Protein AF-A0A418R4U8-F1 (afdb_monomer_lite)

Sequence (291 aa):
MLTAKQTLLEGFPFLTAVERDFLPDSDNTSKKLYDFQLIERALKAHGLERFLPNLVDVVVFDAIIGNSDRHQENWGFIFQRDELNRQFNSQQVRKLESAAVMPIPSPNWRNQLMGNLKDDSMGFKKLINRIRSVMLGSIQVSIAANDHVATSLANPPPTFFTPIFDSGSSLGRELPNDKIEQMLRDSMQFDSYIRRGKSEIHWSNRKISHGALIAELVSLYGDTIRNRVSSVQELYKPDQIASLLASTDEFIPHGKEFDHYRLTNARQEFMLRIISTRMDSLFKDFSRIRI

Foldseek 3Di:
DDDPQKDWDFQPLLLCVPPVLQDPPDDPQNLLSLAPVSSCVSCVLQVNNVCNLVVLLVLLVCLLFLQADCDRRQWTKMFGNVVLVVLLVVPPPPPPPPDDDDDDDDDPVVVVPPPDDDDPCPVVVVSNVVSCSLRVSVVVVPPDPDPPCVPPPPDRTDMDIDDGDDRCRGLPNVDDLVRLVVCVVPVVVLVVVSLPRWHSHAHPSDIDRSVVVNVVCCVVCVVSLLVSLVVCVVPDDLVVLLVVLVCPCVPQDDDPVRVVVHQDPSSSVSSSVSNVVSNVVSVVVSVVPDD

Structure (mmCIF, N/CA/C/O backbone):
data_AF-A0A418R4U8-F1
#
_entry.id   AF-A0A418R4U8-F1
#
loop_
_atom_site.group_PDB
_atom_site.id
_atom_site.type_symbol
_atom_site.label_atom_id
_atom_site.label_alt_id
_atom_site.label_comp_id
_atom_site.label_asym_id
_atom_site.label_entity_id
_atom_site.label_seq_id
_atom_site.pdbx_PDB_ins_code
_atom_site.Cartn_x
_atom_site.Cartn_y
_atom_site.Cartn_z
_atom_site.occupancy
_atom_site.B_iso_or_equiv
_atom_site.auth_seq_id
_atom_site.auth_comp_id
_atom_site.auth_asym_id
_atom_site.auth_atom_id
_atom_site.pdbx_PDB_model_num
ATOM 1 N N . MET A 1 1 ? 11.913 11.406 12.665 1.00 56.94 1 MET A N 1
ATOM 2 C CA . MET A 1 1 ? 12.474 10.839 13.913 1.00 56.94 1 MET A CA 1
ATOM 3 C C . MET A 1 1 ? 11.491 11.064 15.050 1.00 56.94 1 MET A C 1
ATOM 5 O O . MET A 1 1 ? 10.924 12.148 15.120 1.00 56.94 1 MET A O 1
ATOM 9 N N . LEU A 1 2 ? 11.273 10.058 15.904 1.00 68.44 2 LEU A N 1
ATOM 10 C CA . LEU A 1 2 ? 10.484 10.214 17.131 1.00 68.44 2 LEU A CA 1
ATOM 11 C C . LEU A 1 2 ? 11.267 11.051 18.145 1.00 68.44 2 LEU A C 1
ATOM 13 O O . LEU A 1 2 ? 12.484 10.917 18.260 1.00 68.44 2 LEU A O 1
ATOM 17 N N . THR A 1 3 ? 10.573 11.888 18.904 1.00 69.56 3 THR A N 1
ATOM 18 C CA . THR A 1 3 ? 11.179 12.570 20.054 1.00 69.56 3 THR A CA 1
ATOM 19 C C . THR A 1 3 ? 11.300 11.610 21.242 1.00 69.56 3 THR A C 1
ATOM 21 O O . THR A 1 3 ? 10.576 10.618 21.327 1.00 69.56 3 THR A O 1
ATOM 24 N N . ALA A 1 4 ? 12.154 11.925 22.224 1.00 68.81 4 ALA A N 1
ATOM 25 C CA . ALA A 1 4 ? 12.285 11.137 23.462 1.00 68.81 4 ALA A CA 1
ATOM 26 C C . ALA A 1 4 ? 10.955 10.978 24.240 1.00 68.81 4 ALA A C 1
ATOM 28 O O . ALA A 1 4 ? 10.793 10.062 25.054 1.00 68.81 4 ALA A O 1
ATOM 29 N N . LYS A 1 5 ? 9.995 11.870 23.964 1.00 70.62 5 LYS A N 1
ATOM 30 C CA . LYS A 1 5 ? 8.649 11.902 24.538 1.00 70.62 5 LYS A CA 1
ATOM 31 C C . LYS A 1 5 ? 7.621 11.134 23.713 1.00 70.62 5 LYS A C 1
ATOM 33 O O . LYS A 1 5 ? 6.456 11.127 24.083 1.00 70.62 5 LYS A O 1
ATOM 38 N N . GLN A 1 6 ? 8.003 10.500 22.612 1.00 73.62 6 GLN A N 1
ATOM 39 C CA . GLN A 1 6 ? 7.089 9.759 21.752 1.00 73.62 6 GLN A CA 1
ATOM 40 C C . GLN A 1 6 ? 7.341 8.255 21.842 1.00 73.62 6 GLN A C 1
ATOM 42 O O . GLN A 1 6 ? 8.432 7.789 22.167 1.00 73.62 6 GLN A O 1
ATOM 47 N N . THR A 1 7 ? 6.303 7.464 21.602 1.00 78.38 7 THR A N 1
ATOM 48 C CA . THR A 1 7 ? 6.410 6.008 21.486 1.00 78.38 7 THR A CA 1
ATOM 49 C C . THR A 1 7 ? 5.572 5.550 20.306 1.00 78.38 7 THR A C 1
ATOM 51 O O . THR A 1 7 ? 4.403 5.920 20.212 1.00 78.38 7 THR A O 1
ATOM 54 N N . LEU A 1 8 ? 6.191 4.763 19.427 1.00 83.00 8 LEU A N 1
ATOM 55 C CA . LEU A 1 8 ? 5.511 4.033 18.367 1.00 83.00 8 LEU A CA 1
ATOM 56 C C . LEU A 1 8 ? 4.874 2.776 18.960 1.00 83.00 8 LEU A C 1
ATOM 58 O O . LEU A 1 8 ? 5.547 2.020 19.662 1.00 83.00 8 LEU A O 1
ATOM 62 N N . LEU A 1 9 ? 3.590 2.576 18.686 1.00 84.06 9 LEU A N 1
ATOM 63 C CA . LEU A 1 9 ? 2.919 1.293 18.845 1.00 84.06 9 LEU A CA 1
ATOM 64 C C . LEU A 1 9 ? 2.369 0.875 17.488 1.00 84.06 9 LEU A C 1
ATOM 66 O O . LEU A 1 9 ? 1.525 1.560 16.914 1.00 84.06 9 LEU A O 1
ATOM 70 N N . GLU A 1 10 ? 2.872 -0.242 16.998 1.00 88.38 10 GLU A N 1
ATOM 71 C CA . GLU A 1 10 ? 2.455 -0.866 15.748 1.00 88.38 10 GLU A CA 1
ATOM 72 C C . GLU A 1 10 ? 1.077 -1.533 15.876 1.00 88.38 10 GLU A C 1
ATOM 74 O O . GLU A 1 10 ? 0.545 -1.686 16.979 1.00 88.38 10 GLU A O 1
ATOM 79 N N . GLY A 1 11 ? 0.495 -1.943 14.749 1.00 85.44 11 GLY A N 1
ATOM 80 C CA . GLY A 1 11 ? -0.813 -2.593 14.670 1.00 85.44 11 GLY A CA 1
ATOM 81 C C . GLY A 1 11 ? -0.927 -3.895 15.474 1.00 85.44 11 GLY A C 1
ATOM 82 O O . GLY A 1 11 ? -1.964 -4.139 16.092 1.00 85.44 11 GLY A O 1
ATOM 83 N N . PHE A 1 12 ? 0.129 -4.714 15.526 1.00 84.81 12 PHE A N 1
ATOM 84 C CA . PHE A 1 12 ? 0.122 -6.049 16.153 1.00 84.81 12 PHE A CA 1
ATOM 85 C C . PHE A 1 12 ? -0.500 -6.107 17.574 1.00 84.81 12 PHE A C 1
ATOM 87 O O . PHE A 1 12 ? -1.445 -6.882 17.785 1.00 84.81 12 PHE A O 1
ATOM 94 N N . PRO A 1 13 ? -0.050 -5.278 18.541 1.00 80.06 13 PRO A N 1
ATOM 95 C CA . PRO A 1 13 ? -0.699 -5.059 19.834 1.00 80.06 13 PRO A CA 1
ATOM 96 C C . PRO A 1 13 ? -2.227 -4.968 19.837 1.00 80.06 13 PRO A C 1
ATOM 98 O O . PRO A 1 13 ? -2.881 -5.540 20.708 1.00 80.06 13 PRO A O 1
ATOM 101 N N . PHE A 1 14 ? -2.794 -4.219 18.893 1.00 84.00 14 PHE A N 1
ATOM 102 C CA . PHE A 1 14 ? -4.222 -3.913 18.858 1.00 84.00 14 PHE A CA 1
ATOM 103 C C . PHE A 1 14 ? -5.028 -5.104 18.342 1.00 84.00 14 PHE A C 1
ATOM 105 O O . PHE A 1 14 ? -6.103 -5.402 18.863 1.00 84.00 14 PHE A O 1
ATOM 112 N N . LEU A 1 15 ? -4.491 -5.808 17.343 1.00 83.31 15 LEU A N 1
ATOM 113 C CA . LEU A 1 15 ? -5.151 -6.956 16.722 1.00 83.31 15 LEU A CA 1
ATOM 114 C C . LEU A 1 15 ? -5.223 -8.138 17.692 1.00 83.31 15 LEU A C 1
ATOM 116 O O . LEU A 1 15 ? -6.300 -8.683 17.918 1.00 83.31 15 LEU A O 1
ATOM 120 N N . THR A 1 16 ? -4.105 -8.467 18.346 1.00 81.25 16 THR A N 1
ATOM 121 C CA . THR A 1 16 ? -4.029 -9.574 19.322 1.00 81.25 16 THR A CA 1
ATOM 122 C C . THR A 1 16 ? -4.857 -9.349 20.584 1.00 81.25 16 THR A C 1
ATOM 124 O O . THR A 1 16 ? -5.252 -10.302 21.258 1.00 81.25 16 THR A O 1
ATOM 127 N N . ALA A 1 17 ? -5.145 -8.089 20.921 1.00 74.81 17 ALA A N 1
ATOM 128 C CA . ALA A 1 17 ? -6.026 -7.757 22.032 1.00 74.81 17 ALA A CA 1
ATOM 129 C C . ALA A 1 17 ? -7.496 -8.124 21.753 1.00 74.81 17 ALA A C 1
ATOM 131 O O . ALA A 1 17 ? -8.234 -8.400 22.703 1.00 74.81 17 ALA A O 1
ATOM 132 N N . VAL A 1 18 ? -7.913 -8.143 20.481 1.00 74.75 18 VAL A N 1
ATOM 133 C CA . VAL A 1 18 ? -9.284 -8.478 20.058 1.00 74.75 18 VAL A CA 1
ATOM 134 C C . VAL A 1 18 ? -9.400 -9.911 19.544 1.00 74.75 18 VAL A C 1
ATOM 136 O O . VAL A 1 18 ? -10.404 -10.562 19.823 1.00 74.75 18 VAL A O 1
ATOM 139 N N . GLU A 1 19 ? -8.386 -10.415 18.843 1.00 81.69 19 GLU A N 1
ATOM 140 C CA . GLU A 1 19 ? -8.374 -11.754 18.255 1.00 81.69 19 GLU A CA 1
ATOM 141 C C . GLU A 1 19 ? -7.217 -12.578 18.820 1.00 81.69 19 GLU A C 1
ATOM 143 O O . GLU A 1 19 ? -6.051 -12.338 18.509 1.00 81.69 19 GLU A O 1
ATOM 148 N N . ARG A 1 20 ? -7.535 -13.544 19.689 1.00 73.81 20 ARG A N 1
ATOM 149 C CA . ARG A 1 20 ? -6.517 -14.312 20.431 1.00 73.81 20 ARG A CA 1
ATOM 150 C C . ARG A 1 20 ? -5.763 -15.300 19.553 1.00 73.81 20 ARG A C 1
ATOM 152 O O . ARG A 1 20 ? -4.610 -15.599 19.848 1.00 73.81 20 ARG A O 1
ATOM 159 N N . ASP A 1 21 ? -6.417 -15.775 18.500 1.00 74.94 21 ASP A N 1
ATOM 160 C CA . ASP A 1 21 ? -5.856 -16.752 17.570 1.00 74.94 21 ASP A CA 1
ATOM 161 C C . ASP A 1 21 ? -5.017 -16.078 16.471 1.00 74.94 21 ASP A C 1
ATOM 163 O O . ASP A 1 21 ? -4.403 -16.754 15.645 1.00 74.94 21 ASP A O 1
ATOM 167 N N . PHE A 1 22 ? -4.948 -14.741 16.468 1.00 75.94 22 PHE A N 1
ATOM 168 C CA . PHE A 1 22 ? -4.063 -13.998 15.584 1.00 75.94 22 PHE A CA 1
ATOM 169 C C . PHE A 1 22 ? -2.615 -14.056 16.092 1.00 75.94 22 PHE A C 1
ATOM 171 O O . PHE A 1 22 ? -2.185 -13.287 16.950 1.00 75.94 22 PHE A O 1
ATOM 178 N N . LEU A 1 23 ? -1.850 -14.988 15.535 1.00 75.56 23 LEU A N 1
ATOM 179 C CA . LEU A 1 23 ? -0.429 -15.213 15.784 1.00 75.56 23 LEU A CA 1
ATOM 180 C C . LEU A 1 23 ? 0.345 -15.107 14.450 1.00 75.56 23 LEU A C 1
ATOM 182 O O . LEU A 1 23 ? 0.312 -16.052 13.661 1.00 75.56 23 LEU A O 1
ATOM 186 N N . PRO A 1 24 ? 1.001 -13.977 14.140 1.00 59.69 24 PRO A N 1
ATOM 187 C CA . PRO A 1 24 ? 1.506 -13.645 12.800 1.00 59.69 24 PRO A CA 1
ATOM 188 C C . PRO A 1 24 ? 2.403 -14.702 12.143 1.00 59.69 24 PRO A C 1
ATOM 190 O O . PRO A 1 24 ? 2.401 -14.840 10.918 1.00 59.69 24 PRO A O 1
ATOM 193 N N . ASP A 1 25 ? 3.094 -15.493 12.967 1.00 63.19 25 ASP A N 1
ATOM 194 C CA . ASP A 1 25 ? 4.112 -16.455 12.542 1.00 63.19 25 ASP A CA 1
ATOM 195 C C . ASP A 1 25 ? 3.750 -17.921 12.829 1.00 63.19 25 ASP A C 1
ATOM 197 O O . ASP A 1 25 ? 4.581 -18.806 12.632 1.00 63.19 25 ASP A O 1
ATOM 201 N N . SER A 1 26 ? 2.534 -18.214 13.311 1.00 56.56 26 SER A N 1
ATOM 202 C CA . SER A 1 26 ? 2.193 -19.577 13.746 1.00 56.56 26 SER A CA 1
ATOM 203 C C . SER A 1 26 ? 1.809 -20.511 12.601 1.00 56.56 26 SER A C 1
ATOM 205 O O . SER A 1 26 ? 2.193 -21.678 12.631 1.00 56.56 26 SER A O 1
ATOM 207 N N . ASP A 1 27 ? 1.036 -20.036 11.615 1.00 65.25 27 ASP A N 1
ATOM 208 C CA . ASP A 1 27 ? 0.563 -20.821 10.468 1.00 65.25 27 ASP A CA 1
ATOM 209 C C . ASP A 1 27 ? -0.176 -19.971 9.402 1.00 65.25 27 ASP A C 1
ATOM 211 O O . ASP A 1 27 ? -0.427 -18.774 9.553 1.00 65.25 27 ASP A O 1
ATOM 215 N N . ASN A 1 28 ? -0.565 -20.612 8.291 1.00 65.75 28 ASN A N 1
ATOM 216 C CA . ASN A 1 28 ? -1.376 -19.993 7.233 1.00 65.75 28 ASN A CA 1
ATOM 217 C C . ASN A 1 28 ? -2.804 -19.628 7.679 1.00 65.75 28 ASN A C 1
ATOM 219 O O . ASN A 1 28 ? -3.480 -18.877 6.973 1.00 65.75 28 ASN A O 1
ATOM 223 N N . THR A 1 29 ? -3.295 -20.185 8.787 1.00 69.88 29 THR A N 1
ATOM 224 C CA . THR A 1 29 ? -4.642 -19.917 9.309 1.00 69.88 29 THR A CA 1
ATOM 225 C C . THR A 1 29 ? -4.684 -18.534 9.936 1.00 69.88 29 THR A C 1
ATOM 227 O O . THR A 1 29 ? -5.531 -17.724 9.570 1.00 69.88 29 THR A O 1
ATOM 230 N N . SER A 1 30 ? -3.706 -18.233 10.786 1.00 74.06 30 SER A N 1
ATOM 231 C CA . SER A 1 30 ? -3.560 -16.933 11.427 1.00 74.06 30 SER A CA 1
ATOM 232 C C . SER A 1 30 ? -3.341 -15.799 10.420 1.00 74.06 30 SER A C 1
ATOM 234 O O . SER A 1 30 ? -3.977 -14.751 10.518 1.00 74.06 30 SER A O 1
ATOM 236 N N . LYS A 1 31 ? -2.545 -16.027 9.364 1.00 79.12 31 LYS A N 1
ATOM 237 C CA . LYS A 1 31 ? -2.366 -15.030 8.292 1.00 79.12 31 LYS A CA 1
ATOM 238 C C . LYS A 1 31 ? -3.685 -14.617 7.649 1.00 79.12 31 LYS A C 1
ATOM 240 O O . LYS A 1 31 ? -3.873 -13.449 7.329 1.00 79.12 31 LYS A O 1
ATOM 245 N N . LYS A 1 32 ? -4.629 -15.550 7.479 1.00 85.56 32 LYS A N 1
ATOM 246 C CA . LYS A 1 32 ? -5.945 -15.230 6.909 1.00 85.56 32 LYS A CA 1
ATOM 247 C C . LYS A 1 32 ? -6.745 -14.286 7.800 1.00 85.56 32 LYS A C 1
ATOM 249 O O . LYS A 1 32 ? -7.482 -13.487 7.246 1.00 85.56 32 LYS A O 1
ATOM 254 N N . LEU A 1 33 ? -6.552 -14.331 9.119 1.00 88.19 33 LEU A N 1
ATOM 255 C CA . LEU A 1 33 ? -7.234 -13.449 10.071 1.00 88.19 33 LEU A CA 1
ATOM 256 C C . LEU A 1 33 ? -6.798 -11.983 9.950 1.00 88.19 33 LEU A C 1
ATOM 258 O O . LEU A 1 33 ? -7.512 -11.107 10.429 1.00 88.19 33 LEU A O 1
ATOM 262 N N . TYR A 1 34 ? -5.654 -11.696 9.314 1.00 94.06 34 TYR A N 1
ATOM 263 C CA . TYR A 1 34 ? -5.223 -10.326 9.032 1.00 94.06 34 TYR A CA 1
ATOM 264 C C . TYR A 1 34 ? -6.044 -9.707 7.895 1.00 94.06 34 TYR A C 1
ATOM 266 O O . TYR A 1 34 ? -5.587 -9.569 6.759 1.00 94.06 34 TYR A O 1
ATOM 274 N N . ASP A 1 35 ? -7.291 -9.364 8.196 1.00 95.88 35 ASP A N 1
ATOM 275 C CA . ASP A 1 35 ? -8.195 -8.665 7.296 1.00 95.88 35 ASP A CA 1
ATOM 276 C C . ASP A 1 35 ? -8.564 -7.269 7.808 1.00 95.88 35 ASP A C 1
ATOM 278 O O . ASP A 1 35 ? -8.348 -6.905 8.969 1.00 95.88 35 ASP A O 1
ATOM 282 N N . PHE A 1 36 ? -9.097 -6.446 6.905 1.00 97.31 36 PHE A N 1
ATOM 283 C CA . PHE A 1 36 ? -9.486 -5.081 7.244 1.00 97.31 36 PHE A CA 1
ATOM 284 C C . PHE A 1 36 ? -10.550 -5.054 8.352 1.00 97.31 36 PHE A C 1
ATOM 286 O O . PHE A 1 36 ? -10.548 -4.156 9.191 1.00 97.31 36 PHE A O 1
ATOM 293 N N . GLN A 1 37 ? -11.430 -6.057 8.398 1.00 96.38 37 GLN A N 1
ATOM 294 C CA . GLN A 1 37 ? -12.474 -6.191 9.409 1.00 96.38 37 GLN A CA 1
ATOM 295 C C . GLN A 1 37 ? -11.890 -6.394 10.814 1.00 96.38 37 GLN A C 1
ATOM 297 O O . GLN A 1 37 ? -12.381 -5.796 11.775 1.00 96.38 37 GLN A O 1
ATOM 302 N N . LEU A 1 38 ? -10.841 -7.206 10.968 1.00 95.25 38 LEU A N 1
ATOM 303 C CA . LEU A 1 38 ? -10.124 -7.347 12.231 1.00 95.25 38 LEU A CA 1
ATOM 304 C C . LEU A 1 38 ? -9.487 -6.020 12.643 1.00 95.25 38 LEU A C 1
ATOM 306 O O . LEU A 1 38 ? -9.630 -5.621 13.800 1.00 95.25 38 LEU A O 1
ATOM 310 N N . ILE A 1 39 ? -8.844 -5.313 11.709 1.00 96.25 39 ILE A N 1
ATOM 311 C CA . ILE A 1 39 ? -8.253 -4.002 11.997 1.00 96.25 39 ILE A CA 1
ATOM 312 C C . ILE A 1 39 ? -9.334 -3.014 12.450 1.00 96.25 39 ILE A C 1
ATOM 314 O O . ILE A 1 39 ? -9.177 -2.353 13.474 1.00 96.25 39 ILE A O 1
ATOM 318 N N . GLU A 1 40 ? -10.466 -2.957 11.753 1.00 95.69 40 GLU A N 1
ATOM 319 C CA . GLU A 1 40 ? -11.586 -2.088 12.102 1.00 95.69 40 GLU A CA 1
ATOM 320 C C . GLU A 1 40 ? -12.154 -2.395 13.493 1.00 95.69 40 GLU A C 1
ATOM 322 O O . GLU A 1 40 ? -12.323 -1.481 14.307 1.00 95.69 40 GLU A O 1
ATOM 327 N N . ARG A 1 41 ? -12.408 -3.675 13.801 1.00 93.00 41 ARG A N 1
ATOM 328 C CA . ARG A 1 41 ? -12.855 -4.102 15.137 1.00 93.00 41 ARG A CA 1
ATOM 329 C C . ARG A 1 41 ? -11.835 -3.728 16.208 1.00 93.00 41 ARG A C 1
ATOM 331 O O . ARG A 1 41 ? -12.228 -3.235 17.264 1.00 93.00 41 ARG A O 1
ATOM 338 N N . ALA A 1 42 ? -10.547 -3.932 15.935 1.00 85.69 42 ALA A N 1
ATOM 339 C CA . ALA A 1 42 ? -9.473 -3.575 16.848 1.00 85.69 42 ALA A CA 1
ATOM 340 C C . ALA A 1 42 ? -9.445 -2.070 17.117 1.00 85.69 42 ALA A C 1
ATOM 342 O O . ALA A 1 42 ? -9.485 -1.669 18.277 1.00 85.69 42 ALA A O 1
ATOM 343 N N . LEU A 1 43 ? -9.464 -1.225 16.085 1.00 88.31 43 LEU A N 1
ATOM 344 C CA . LEU A 1 43 ? -9.430 0.225 16.278 1.00 88.31 43 LEU A CA 1
ATOM 345 C C . LEU A 1 43 ? -10.670 0.740 17.017 1.00 88.31 43 LEU A C 1
ATOM 347 O O . LEU A 1 43 ? -10.517 1.529 17.948 1.00 88.31 43 LEU A O 1
ATOM 351 N N . LYS A 1 44 ? -11.871 0.242 16.694 1.00 86.19 44 LYS A N 1
ATOM 352 C CA . LYS A 1 44 ? -13.106 0.581 17.428 1.00 86.19 44 LYS A CA 1
ATOM 353 C C . LYS A 1 44 ? -13.037 0.160 18.899 1.00 86.19 44 LYS A C 1
ATOM 355 O O . LYS A 1 44 ? -13.363 0.950 19.778 1.00 86.19 44 LYS A O 1
ATOM 360 N N . ALA A 1 45 ? -12.553 -1.050 19.189 1.00 78.06 45 ALA A N 1
ATOM 361 C CA . ALA A 1 45 ? -12.403 -1.538 20.563 1.00 78.06 45 ALA A CA 1
ATOM 362 C C . ALA A 1 45 ? -11.404 -0.714 21.400 1.00 78.06 45 ALA A C 1
ATOM 364 O O . ALA A 1 45 ? -11.447 -0.765 22.628 1.00 78.06 45 ALA A O 1
ATOM 365 N N . HIS A 1 46 ? -10.514 0.040 20.746 1.00 76.56 46 HIS A N 1
ATOM 366 C CA . HIS A 1 46 ? -9.496 0.872 21.387 1.00 76.56 46 HIS A CA 1
ATOM 367 C C . HIS A 1 46 ? -9.797 2.383 21.310 1.00 76.56 46 HIS A C 1
ATOM 369 O O . HIS A 1 46 ? -8.963 3.180 21.738 1.00 76.56 46 HIS A O 1
ATOM 375 N N . GLY A 1 47 ? -10.963 2.801 20.796 1.00 79.19 47 GLY A N 1
ATOM 376 C CA . GLY A 1 47 ? -11.314 4.224 20.646 1.00 79.19 47 GLY A CA 1
ATOM 377 C C . GLY A 1 47 ? -10.433 4.971 19.629 1.00 79.19 47 GLY A C 1
ATOM 378 O O . GLY A 1 47 ? -10.129 6.160 19.791 1.00 79.19 47 GLY A O 1
ATOM 379 N N . LEU A 1 48 ? -9.928 4.248 18.625 1.00 85.94 48 LEU A N 1
ATOM 380 C CA . LEU A 1 48 ? -9.016 4.722 17.578 1.00 85.94 48 LEU A CA 1
ATOM 381 C C . LEU A 1 48 ? -9.671 4.740 16.188 1.00 85.94 48 LEU A C 1
ATOM 383 O O . LEU A 1 48 ? -8.994 4.985 15.192 1.00 85.94 48 LEU A O 1
ATOM 387 N N . GLU A 1 49 ? -10.983 4.529 16.098 1.00 89.69 49 GLU A N 1
ATOM 388 C CA . GLU A 1 49 ? -11.745 4.477 14.847 1.00 89.69 49 GLU A CA 1
ATOM 389 C C . GLU A 1 49 ? -11.623 5.751 14.003 1.00 89.69 49 GLU A C 1
ATOM 391 O O . GLU A 1 49 ? -11.657 5.684 12.777 1.00 89.69 49 GLU A O 1
ATOM 396 N N . ARG A 1 50 ? -11.369 6.906 14.635 1.00 91.12 50 ARG A N 1
ATOM 397 C CA . ARG A 1 50 ? -11.101 8.174 13.933 1.00 91.12 50 ARG A CA 1
ATOM 398 C C . ARG A 1 50 ? -9.891 8.122 12.991 1.00 91.12 50 ARG A C 1
ATOM 400 O O . ARG A 1 50 ? -9.768 8.988 12.134 1.00 91.12 50 ARG A O 1
ATOM 407 N N . PHE A 1 51 ? -9.002 7.139 13.156 1.00 94.31 51 PHE A N 1
ATOM 408 C CA . PHE A 1 51 ? -7.827 6.934 12.306 1.00 94.31 51 PHE A CA 1
ATOM 409 C C . PHE A 1 51 ? -8.040 5.890 11.201 1.00 94.31 51 PHE A C 1
ATOM 411 O O . PHE A 1 51 ? -7.130 5.665 10.406 1.00 94.31 51 PHE A O 1
ATOM 418 N N . LEU A 1 52 ? -9.224 5.272 11.097 1.00 94.75 52 LEU A N 1
ATOM 419 C CA . LEU A 1 52 ? -9.551 4.387 9.971 1.00 94.75 52 LEU A CA 1
ATOM 420 C C . LEU A 1 52 ? -9.348 5.067 8.605 1.00 94.75 52 LEU A C 1
ATOM 422 O O . LEU A 1 52 ? -8.744 4.435 7.739 1.00 94.75 52 LEU A O 1
ATOM 426 N N . PRO A 1 53 ? -9.715 6.352 8.410 1.00 93.88 53 PRO A N 1
ATOM 427 C CA . PRO A 1 53 ? -9.376 7.084 7.189 1.00 93.88 53 PRO A CA 1
ATOM 428 C C . PRO A 1 53 ? -7.877 7.097 6.856 1.00 93.88 53 PRO A C 1
ATOM 430 O O . PRO A 1 53 ? -7.510 6.970 5.692 1.00 93.88 53 PRO A O 1
ATOM 433 N N . ASN A 1 54 ? -6.993 7.189 7.857 1.00 95.31 54 ASN A N 1
ATOM 434 C CA . ASN A 1 54 ? -5.547 7.150 7.622 1.00 95.31 54 ASN A CA 1
ATOM 435 C C . ASN A 1 54 ? -5.076 5.769 7.156 1.00 95.31 54 ASN A C 1
ATOM 437 O O . ASN A 1 54 ? -4.187 5.676 6.318 1.00 95.31 54 ASN A O 1
ATOM 441 N N . LEU A 1 55 ? -5.675 4.693 7.666 1.00 95.69 55 LEU A N 1
ATOM 442 C CA . LEU A 1 55 ? -5.370 3.345 7.193 1.00 95.69 55 LEU A CA 1
ATOM 443 C C . LEU A 1 55 ? -5.891 3.119 5.766 1.00 95.69 55 LEU A C 1
ATOM 445 O O . LEU A 1 55 ? -5.230 2.477 4.955 1.00 95.69 55 LEU A O 1
ATOM 449 N N . VAL A 1 56 ? -7.050 3.687 5.432 1.00 95.31 56 VAL A N 1
ATOM 450 C CA . VAL A 1 56 ? -7.571 3.690 4.059 1.00 95.31 56 VAL A CA 1
ATOM 451 C C . VAL A 1 56 ? -6.610 4.419 3.111 1.00 95.31 56 VAL A C 1
ATOM 453 O O . VAL A 1 56 ? -6.343 3.915 2.021 1.00 95.31 56 VAL A O 1
ATOM 456 N N . ASP A 1 57 ? -6.010 5.536 3.539 1.00 94.12 57 ASP A N 1
ATOM 457 C CA . ASP A 1 57 ? -4.958 6.218 2.771 1.00 94.12 57 ASP A CA 1
ATOM 458 C C . ASP A 1 57 ? -3.745 5.305 2.511 1.00 94.12 57 ASP A C 1
ATOM 460 O O . ASP A 1 57 ? -3.212 5.297 1.400 1.00 94.12 57 ASP A O 1
ATOM 464 N N . VAL A 1 58 ? -3.335 4.497 3.500 1.00 96.38 58 VAL A N 1
ATOM 465 C CA . VAL A 1 58 ? -2.266 3.491 3.336 1.00 96.38 58 VAL A CA 1
ATOM 466 C C . VAL A 1 58 ? -2.647 2.458 2.276 1.00 96.38 58 VAL A C 1
ATOM 468 O O . VAL A 1 58 ? -1.836 2.162 1.404 1.00 96.38 58 VAL A O 1
ATOM 471 N N . VAL A 1 59 ? -3.883 1.950 2.298 1.00 96.31 59 VAL A N 1
ATOM 472 C CA . VAL A 1 59 ? -4.360 0.967 1.309 1.00 96.31 59 VAL A CA 1
ATOM 473 C C . VAL A 1 59 ? -4.351 1.544 -0.110 1.00 96.31 59 VAL A C 1
ATOM 475 O O . VAL A 1 59 ? -3.926 0.863 -1.047 1.00 96.31 59 VAL A O 1
ATOM 478 N N . VAL A 1 60 ? -4.779 2.800 -0.281 1.00 95.12 60 VAL A N 1
ATOM 479 C CA . VAL A 1 60 ? -4.723 3.497 -1.578 1.00 95.12 60 VAL A CA 1
ATOM 480 C C . VAL A 1 60 ? -3.274 3.656 -2.042 1.00 95.12 60 VAL A C 1
ATOM 482 O O . VAL A 1 60 ? -2.961 3.366 -3.196 1.00 95.12 60 VAL A O 1
ATOM 485 N N . PHE A 1 61 ? -2.374 4.058 -1.145 1.00 96.12 61 PHE A N 1
ATOM 486 C CA . PHE A 1 61 ? -0.951 4.180 -1.447 1.00 96.12 61 PHE A CA 1
ATOM 487 C C . PHE A 1 61 ? -0.320 2.838 -1.850 1.00 96.12 61 PHE A C 1
ATOM 489 O O . PHE A 1 61 ? 0.338 2.750 -2.888 1.00 96.12 61 PHE A O 1
ATOM 496 N N . ASP A 1 62 ? -0.582 1.771 -1.095 1.00 97.50 62 ASP A N 1
ATOM 497 C CA . ASP A 1 62 ? -0.076 0.426 -1.379 1.00 97.50 62 ASP A CA 1
ATOM 498 C C . ASP A 1 62 ? -0.584 -0.106 -2.724 1.00 97.50 62 ASP A C 1
ATOM 500 O O . ASP A 1 62 ? 0.147 -0.799 -3.432 1.00 97.50 62 ASP A O 1
ATOM 504 N N . ALA A 1 63 ? -1.805 0.256 -3.127 1.00 95.94 63 ALA A N 1
ATOM 505 C CA . ALA A 1 63 ? -2.336 -0.094 -4.440 1.00 95.94 63 ALA A CA 1
ATOM 506 C C . ALA A 1 63 ? -1.570 0.556 -5.599 1.00 95.94 63 ALA A C 1
ATOM 508 O O . ALA A 1 63 ? -1.427 -0.080 -6.649 1.00 95.94 63 ALA A O 1
ATOM 509 N N . ILE A 1 64 ? -1.073 1.781 -5.401 1.00 96.25 64 ILE A N 1
ATOM 510 C CA . ILE A 1 64 ? -0.304 2.557 -6.385 1.00 96.25 64 ILE A CA 1
ATOM 511 C C . ILE A 1 64 ? 1.112 1.997 -6.529 1.00 96.25 64 ILE A C 1
ATOM 513 O O . ILE A 1 64 ? 1.576 1.785 -7.648 1.00 96.25 64 ILE A O 1
ATOM 517 N N . ILE A 1 65 ? 1.795 1.721 -5.414 1.00 97.00 65 ILE A N 1
ATOM 518 C CA . ILE A 1 65 ? 3.178 1.214 -5.444 1.00 97.00 65 ILE A CA 1
ATOM 519 C C . ILE A 1 65 ? 3.262 -0.315 -5.570 1.00 97.00 65 ILE A C 1
ATOM 521 O O . ILE A 1 65 ? 4.341 -0.864 -5.800 1.00 97.00 65 ILE A O 1
ATOM 525 N N . GLY A 1 66 ? 2.126 -1.006 -5.438 1.00 97.00 66 GLY A N 1
ATOM 526 C CA . GLY A 1 66 ? 2.032 -2.462 -5.480 1.00 97.00 66 GLY A CA 1
ATOM 527 C C . GLY A 1 66 ? 2.693 -3.140 -4.281 1.00 97.00 66 GLY A C 1
ATOM 528 O O . GLY A 1 66 ? 3.408 -4.118 -4.475 1.00 97.00 66 GLY A O 1
ATOM 529 N N . ASN A 1 67 ? 2.498 -2.609 -3.071 1.00 97.75 67 ASN A N 1
ATOM 530 C CA . ASN A 1 67 ? 3.094 -3.169 -1.859 1.00 97.75 67 ASN A CA 1
ATOM 531 C C . ASN A 1 67 ? 2.380 -4.457 -1.433 1.00 97.75 67 ASN A C 1
ATOM 533 O O . ASN A 1 67 ? 1.228 -4.425 -1.001 1.00 97.75 67 ASN A O 1
ATOM 537 N N . SER A 1 68 ? 3.073 -5.589 -1.500 1.00 93.38 68 SER A N 1
ATOM 538 C CA . SER A 1 68 ? 2.487 -6.889 -1.168 1.00 93.38 68 SER A CA 1
ATOM 539 C C . SER A 1 68 ? 2.665 -7.319 0.290 1.00 93.38 68 SER A C 1
ATOM 541 O O . SER A 1 68 ? 2.361 -8.470 0.586 1.00 93.38 68 SER A O 1
ATOM 543 N N . ASP A 1 69 ? 3.194 -6.455 1.163 1.00 94.19 69 ASP A N 1
ATOM 544 C CA . ASP A 1 69 ? 3.692 -6.834 2.497 1.00 94.19 69 ASP A CA 1
ATOM 545 C C . ASP A 1 69 ? 3.367 -5.784 3.578 1.00 94.19 69 ASP A C 1
ATOM 547 O O . ASP A 1 69 ? 4.145 -5.498 4.490 1.00 94.19 69 ASP A O 1
ATOM 551 N N . ARG A 1 70 ? 2.193 -5.149 3.480 1.00 96.06 70 ARG A N 1
ATOM 552 C CA . ARG A 1 70 ? 1.667 -4.260 4.529 1.00 96.06 70 ARG A CA 1
ATOM 553 C C . ARG A 1 70 ? 1.150 -5.068 5.723 1.00 96.06 70 ARG A C 1
ATOM 555 O O . ARG A 1 70 ? -0.051 -5.083 5.992 1.00 96.06 70 ARG A O 1
ATOM 562 N N . HIS A 1 71 ? 2.038 -5.761 6.429 1.00 93.38 71 HIS A N 1
ATOM 563 C CA . HIS A 1 71 ? 1.688 -6.500 7.642 1.00 93.38 71 HIS A CA 1
ATOM 564 C C . HIS A 1 71 ? 1.463 -5.562 8.838 1.00 93.38 71 HIS A C 1
ATOM 566 O O . HIS A 1 71 ? 1.695 -4.353 8.777 1.00 93.38 71 HIS A O 1
ATOM 572 N N . GLN A 1 72 ? 0.983 -6.129 9.941 1.00 91.56 72 GLN A N 1
ATOM 573 C CA . GLN A 1 72 ? 0.552 -5.418 11.146 1.00 91.56 72 GLN A CA 1
ATOM 574 C C . GLN A 1 72 ? 1.641 -4.602 11.864 1.00 91.56 72 GLN A C 1
ATOM 576 O O . GLN A 1 72 ? 1.317 -3.843 12.772 1.00 91.56 72 GLN A O 1
ATOM 581 N N . GLU A 1 73 ? 2.912 -4.776 11.507 1.00 89.44 73 GLU A N 1
ATOM 582 C CA . GLU A 1 73 ? 4.031 -4.006 12.072 1.00 89.44 73 GLU A CA 1
ATOM 583 C C . GLU A 1 73 ? 4.392 -2.802 11.188 1.00 89.44 73 GLU A C 1
ATOM 585 O O . GLU A 1 73 ? 5.020 -1.857 11.648 1.00 89.44 73 GLU A O 1
ATOM 590 N N . ASN A 1 74 ? 3.880 -2.757 9.951 1.00 94.44 74 ASN A N 1
ATOM 591 C CA . ASN A 1 74 ? 4.188 -1.726 8.954 1.00 94.44 74 ASN A CA 1
ATOM 592 C C . ASN A 1 74 ? 3.186 -0.559 8.958 1.00 94.44 74 ASN A C 1
ATOM 594 O O . ASN A 1 74 ? 3.039 0.154 7.960 1.00 94.44 74 ASN A O 1
ATOM 598 N N . TRP A 1 75 ? 2.458 -0.387 10.063 1.00 95.62 75 TRP A N 1
ATOM 599 C CA . TRP A 1 75 ? 1.594 0.754 10.368 1.00 95.62 75 TRP A CA 1
ATOM 600 C C . TRP A 1 75 ? 1.356 0.836 11.880 1.00 95.62 75 TRP A C 1
ATOM 602 O O . TRP A 1 75 ? 1.485 -0.156 12.601 1.00 95.62 75 TRP A O 1
ATOM 612 N N . GLY A 1 76 ? 0.994 2.015 12.386 1.00 92.94 76 GLY A N 1
ATOM 613 C CA . GLY A 1 76 ? 0.711 2.165 13.807 1.00 92.94 76 GLY A CA 1
ATOM 614 C C . GLY A 1 76 ? 0.390 3.587 14.238 1.00 92.94 76 GLY A C 1
ATOM 615 O O . GLY A 1 76 ? -0.078 4.426 13.467 1.00 92.94 76 GLY A O 1
ATOM 616 N N . PHE A 1 77 ? 0.666 3.856 15.509 1.00 89.44 77 PHE A N 1
ATOM 617 C CA . PHE A 1 77 ? 0.349 5.111 16.172 1.00 89.44 77 PHE A CA 1
ATOM 618 C C . PHE A 1 77 ? 1.536 5.644 16.962 1.00 89.44 77 PHE A C 1
ATOM 620 O O . PHE A 1 77 ? 2.305 4.896 17.566 1.00 89.44 77 PHE A O 1
ATOM 627 N N . ILE A 1 78 ? 1.640 6.966 17.008 1.00 86.38 78 ILE A N 1
ATOM 628 C CA . ILE A 1 78 ? 2.593 7.691 17.836 1.00 86.38 78 ILE A CA 1
ATOM 629 C C . ILE A 1 78 ? 1.838 8.294 19.016 1.00 86.38 78 ILE A C 1
ATOM 631 O O . ILE A 1 78 ? 0.937 9.113 18.830 1.00 86.38 78 ILE A O 1
ATOM 635 N N . PHE A 1 79 ? 2.252 7.928 20.227 1.00 80.56 79 PHE A N 1
ATOM 636 C CA . PHE A 1 79 ? 1.702 8.443 21.481 1.00 80.56 79 PHE A CA 1
ATOM 637 C C . PHE A 1 79 ? 2.697 9.358 22.195 1.00 80.56 79 PHE A C 1
ATOM 639 O O . PHE A 1 79 ? 3.899 9.075 22.204 1.00 80.56 79 PHE A O 1
ATOM 646 N N . GLN A 1 80 ? 2.207 10.412 22.858 1.00 75.00 80 GLN A N 1
ATOM 647 C CA . GLN A 1 80 ? 3.024 11.241 23.753 1.00 75.00 80 GLN A CA 1
ATOM 648 C C . GLN A 1 80 ? 3.119 10.649 25.178 1.00 75.00 80 GLN A C 1
ATOM 650 O O . GLN A 1 80 ? 2.122 10.489 25.882 1.00 75.00 80 GLN A O 1
ATOM 655 N N . ARG A 1 81 ? 4.346 10.340 25.624 1.00 58.12 81 ARG A N 1
ATOM 656 C CA . ARG A 1 81 ? 4.695 9.744 26.932 1.00 58.12 81 ARG A CA 1
ATOM 657 C C . ARG A 1 81 ? 4.317 10.615 28.132 1.00 58.12 81 ARG A C 1
ATOM 659 O O . ARG A 1 81 ? 3.955 10.064 29.170 1.00 58.12 81 ARG A O 1
ATOM 666 N N . ASP A 1 82 ? 4.402 11.939 28.014 1.00 53.25 82 ASP A N 1
ATOM 667 C CA . ASP A 1 82 ? 4.185 12.846 29.150 1.00 53.25 82 ASP A CA 1
ATOM 668 C C . ASP A 1 82 ? 2.706 12.917 29.574 1.00 53.25 82 ASP A C 1
ATOM 670 O O . ASP A 1 82 ? 2.424 13.150 30.749 1.00 53.25 82 ASP A O 1
ATOM 674 N N . GLU A 1 83 ? 1.752 12.703 28.659 1.00 49.34 83 GLU A N 1
ATOM 675 C CA . GLU A 1 83 ? 0.329 12.533 29.004 1.00 49.34 83 GLU A CA 1
ATOM 676 C C . GLU A 1 83 ? 0.051 11.136 29.571 1.00 49.34 83 GLU A C 1
ATOM 678 O O . GLU A 1 83 ? -0.651 11.022 30.575 1.00 49.34 83 GLU A O 1
ATOM 683 N N . LEU A 1 84 ? 0.641 10.091 28.971 1.00 45.88 84 LEU A N 1
ATOM 684 C CA . LEU A 1 84 ? 0.498 8.707 29.435 1.00 45.88 84 LEU A CA 1
ATOM 685 C C . LEU A 1 84 ? 0.894 8.593 30.914 1.00 45.88 84 LEU A C 1
ATOM 687 O O . LEU A 1 84 ? 0.082 8.194 31.744 1.00 45.88 84 LEU A O 1
ATOM 691 N N . ASN A 1 85 ? 2.105 9.029 31.273 1.00 40.25 85 ASN A N 1
ATOM 692 C CA . ASN A 1 85 ? 2.606 8.953 32.650 1.00 40.25 85 ASN A CA 1
ATOM 693 C C . ASN A 1 85 ? 1.815 9.832 33.641 1.00 40.25 85 ASN A C 1
ATOM 695 O O . ASN A 1 85 ? 1.641 9.438 34.795 1.00 40.25 85 ASN A O 1
ATOM 699 N N . ARG A 1 86 ? 1.307 11.004 33.219 1.00 40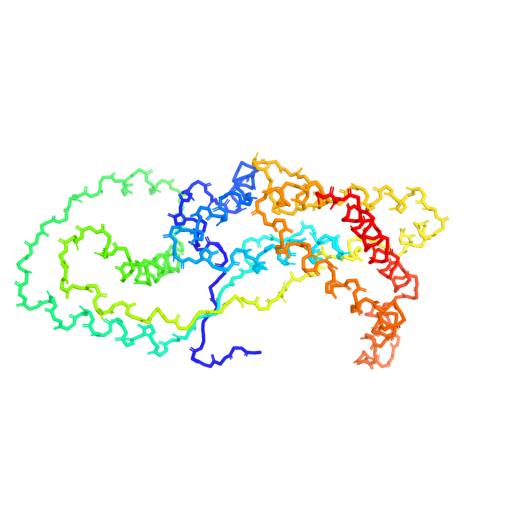.22 86 ARG A N 1
ATOM 700 C CA . ARG A 1 86 ? 0.469 11.875 34.069 1.00 40.22 86 ARG A CA 1
ATOM 701 C C . ARG A 1 86 ? -0.889 11.240 34.379 1.00 40.22 86 ARG A C 1
ATOM 703 O O . ARG A 1 86 ? -1.318 11.274 35.532 1.00 40.22 86 ARG A O 1
ATOM 710 N N . GLN A 1 87 ? -1.527 10.608 33.393 1.00 41.72 87 GLN A N 1
ATOM 711 C CA . GLN A 1 87 ? -2.779 9.874 33.602 1.00 41.72 87 GLN A CA 1
ATOM 712 C C . GLN A 1 87 ? -2.569 8.653 34.516 1.00 41.72 87 GLN A C 1
ATOM 714 O O . GLN A 1 87 ? -3.341 8.472 35.459 1.00 41.72 87 GLN A O 1
ATOM 719 N N . PHE A 1 88 ? -1.469 7.906 34.347 1.00 41.19 88 PHE A N 1
ATOM 720 C CA . PHE A 1 88 ? -1.108 6.786 35.233 1.00 41.19 88 PHE A CA 1
ATOM 721 C C . PHE A 1 88 ? -0.884 7.200 36.694 1.00 41.19 88 PHE A C 1
ATOM 723 O O . PHE A 1 88 ? -1.435 6.571 37.600 1.00 41.19 88 PHE A O 1
ATOM 730 N N . ASN A 1 89 ? -0.125 8.274 36.938 1.00 39.62 89 ASN A N 1
ATOM 731 C CA . ASN A 1 89 ? 0.170 8.734 38.300 1.00 39.62 89 ASN A CA 1
ATOM 732 C C . ASN A 1 89 ? -1.069 9.291 39.018 1.00 39.62 89 ASN A C 1
ATOM 734 O O . ASN A 1 89 ? -1.201 9.134 40.230 1.00 39.62 89 ASN A O 1
ATOM 738 N N . SER A 1 90 ? -2.008 9.898 38.287 1.00 40.22 90 SER A N 1
ATOM 739 C CA . SER A 1 90 ? -3.249 10.420 38.875 1.00 40.22 90 SER A CA 1
ATOM 740 C C . SER A 1 90 ? -4.243 9.326 39.306 1.00 40.22 90 SER A C 1
ATOM 742 O O . SER A 1 90 ? -5.012 9.541 40.244 1.00 40.22 90 SER A O 1
ATOM 744 N N . GLN A 1 91 ? -4.203 8.138 38.685 1.00 43.34 91 GLN A N 1
ATOM 745 C CA . GLN A 1 91 ? -5.128 7.035 38.985 1.00 43.34 91 GLN A CA 1
ATOM 746 C C . GLN A 1 91 ? -4.629 6.065 40.075 1.00 43.34 91 GLN A C 1
ATOM 748 O O . GLN A 1 91 ? -5.457 5.443 40.741 1.00 43.34 91 GLN A O 1
ATOM 753 N N . GLN A 1 92 ? -3.316 5.952 40.326 1.00 40.75 92 GLN A N 1
ATOM 754 C CA . GLN A 1 92 ? -2.791 5.051 41.370 1.00 40.75 92 GLN A CA 1
ATOM 755 C C . GLN A 1 92 ? -2.766 5.656 42.784 1.00 40.75 92 GLN A C 1
ATOM 757 O O . GLN A 1 92 ? -2.869 4.911 43.754 1.00 40.75 92 GLN A O 1
ATOM 762 N N . VAL A 1 93 ? -2.721 6.982 42.942 1.00 34.84 93 VAL A N 1
ATOM 763 C CA . VAL A 1 93 ? -2.545 7.598 44.275 1.00 34.84 93 VAL A CA 1
ATOM 764 C C . VAL A 1 93 ? -3.849 7.708 45.088 1.00 34.84 93 VAL A C 1
ATOM 766 O O . VAL A 1 93 ? -3.793 7.880 46.296 1.00 34.84 93 VAL A O 1
ATOM 769 N N . ARG A 1 94 ? -5.042 7.555 44.490 1.00 33.72 94 ARG A N 1
ATOM 770 C CA . ARG A 1 94 ? -6.322 7.735 45.223 1.00 33.72 94 ARG A CA 1
ATOM 771 C C . ARG A 1 94 ? -7.166 6.479 45.464 1.00 33.72 94 ARG A C 1
ATOM 773 O O . ARG A 1 94 ? -8.135 6.561 46.209 1.00 33.72 94 ARG A O 1
ATOM 780 N N . LYS A 1 95 ? -6.825 5.327 44.873 1.00 34.22 95 LYS A N 1
ATOM 781 C CA . LYS A 1 95 ? -7.583 4.065 45.055 1.00 34.22 95 LYS A CA 1
ATOM 782 C C . LYS A 1 95 ? -6.862 2.984 45.867 1.00 34.22 95 LYS A C 1
ATOM 784 O O . LYS A 1 95 ? -7.505 2.011 46.243 1.00 34.22 95 LYS A O 1
ATOM 789 N N . LEU A 1 96 ? -5.570 3.145 46.161 1.00 33.53 96 LEU A N 1
ATOM 790 C CA . LEU A 1 96 ? -4.798 2.162 46.934 1.00 33.53 96 LEU A CA 1
ATOM 791 C C . LEU A 1 96 ? -4.945 2.306 48.460 1.00 33.53 96 LEU A C 1
ATOM 793 O O . LEU A 1 96 ? -4.581 1.381 49.175 1.00 33.53 96 LEU A O 1
ATOM 797 N N . GLU A 1 97 ? -5.525 3.401 48.963 1.00 31.38 97 GLU A N 1
ATOM 798 C CA . GLU A 1 97 ? -5.653 3.638 50.412 1.00 31.38 97 GLU A CA 1
ATOM 799 C C . GLU A 1 97 ? -7.053 3.359 50.994 1.00 31.38 97 GLU A C 1
ATOM 801 O O . GLU A 1 97 ? -7.211 3.395 52.210 1.00 31.38 97 GLU A O 1
ATOM 806 N N . SER A 1 98 ? -8.079 3.051 50.184 1.00 33.50 98 SER A N 1
ATOM 807 C CA . SER A 1 98 ? -9.463 2.956 50.700 1.00 33.50 98 SER A CA 1
ATOM 808 C C . SER A 1 98 ? -10.320 1.774 50.233 1.00 33.50 98 SER A C 1
ATOM 810 O O . SER A 1 98 ? -11.439 1.629 50.722 1.00 33.50 98 SER A O 1
ATOM 812 N N . ALA A 1 99 ? -9.841 0.889 49.354 1.00 29.53 99 ALA A N 1
ATOM 813 C CA . ALA A 1 99 ? -10.613 -0.286 48.939 1.00 29.53 99 ALA A CA 1
ATOM 814 C C . ALA A 1 99 ? -9.964 -1.576 49.448 1.00 29.53 99 ALA A C 1
ATOM 816 O O . ALA A 1 99 ? -8.926 -2.013 48.953 1.00 29.53 99 ALA A O 1
ATOM 817 N N . ALA A 1 100 ? -10.605 -2.175 50.450 1.00 28.75 100 ALA A N 1
ATOM 818 C CA . ALA A 1 100 ? -10.294 -3.497 50.962 1.00 28.75 100 ALA A CA 1
ATOM 819 C C . ALA A 1 100 ? -10.153 -4.530 49.829 1.00 28.75 100 ALA A C 1
ATOM 821 O O . ALA A 1 100 ? -10.920 -4.560 48.866 1.00 28.75 100 ALA A O 1
ATOM 822 N N . VAL A 1 101 ? -9.144 -5.378 50.000 1.00 29.03 101 VAL A N 1
ATOM 823 C CA . VAL A 1 101 ? -8.787 -6.541 49.190 1.00 29.03 101 VAL A CA 1
ATOM 824 C C . VAL A 1 101 ? -10.028 -7.356 48.794 1.00 29.03 101 VAL A C 1
ATOM 826 O O . VAL A 1 101 ? -10.675 -7.957 49.646 1.00 29.03 101 VAL A O 1
ATOM 829 N N . MET A 1 102 ? -10.329 -7.425 47.495 1.00 23.23 102 MET A N 1
ATOM 830 C CA . MET A 1 102 ? -11.213 -8.446 46.915 1.00 23.23 102 MET A CA 1
ATOM 831 C C . MET A 1 102 ? -10.353 -9.574 46.313 1.00 23.23 102 MET A C 1
ATOM 833 O O . MET A 1 102 ? -9.348 -9.271 45.660 1.00 23.23 102 MET A O 1
ATOM 837 N N . PRO A 1 103 ? -10.704 -10.864 46.490 1.00 27.67 103 PRO A N 1
ATOM 838 C CA . PRO A 1 103 ? -9.904 -11.971 45.981 1.00 27.67 103 PRO A CA 1
ATOM 839 C C . PRO A 1 103 ? -10.037 -12.122 44.460 1.00 27.67 103 PRO A C 1
ATOM 841 O O . PRO A 1 103 ? -11.127 -12.077 43.895 1.00 27.67 103 PRO A O 1
ATOM 844 N N . ILE A 1 104 ? -8.902 -12.362 43.807 1.00 29.25 104 ILE A N 1
ATOM 845 C CA . ILE A 1 104 ? -8.791 -12.726 42.391 1.00 29.25 104 ILE A CA 1
ATOM 846 C C . ILE A 1 104 ? -9.330 -14.163 42.209 1.00 29.25 104 ILE A C 1
ATOM 848 O O . ILE A 1 104 ? -8.854 -15.054 42.916 1.00 29.25 104 ILE A O 1
ATOM 852 N N . PRO A 1 105 ? -10.249 -14.452 41.263 1.00 28.78 105 PRO A N 1
ATOM 853 C CA . PRO A 1 105 ? -10.612 -15.830 40.931 1.00 28.78 105 PRO A CA 1
ATOM 854 C C . PRO A 1 105 ? -9.393 -16.588 40.380 1.00 28.78 105 PRO A C 1
ATOM 856 O O . PRO A 1 105 ? -8.713 -16.114 39.466 1.00 28.78 105 PRO A O 1
ATOM 859 N N . SER A 1 106 ? -9.097 -17.760 40.947 1.00 32.72 106 SER A N 1
ATOM 860 C CA . SER A 1 106 ? -7.889 -18.539 40.648 1.00 32.72 106 SER A CA 1
ATOM 861 C C . SER A 1 106 ? -7.802 -18.971 39.170 1.00 32.72 106 SER A C 1
ATOM 863 O O . SER A 1 106 ? -8.766 -19.548 38.657 1.00 32.72 106 SER A O 1
ATOM 865 N N . PRO A 1 107 ? -6.658 -18.799 38.479 1.00 38.31 107 PRO A N 1
ATOM 866 C CA . PRO A 1 107 ? -6.526 -19.183 37.078 1.00 38.31 107 PRO A CA 1
ATOM 867 C C . PR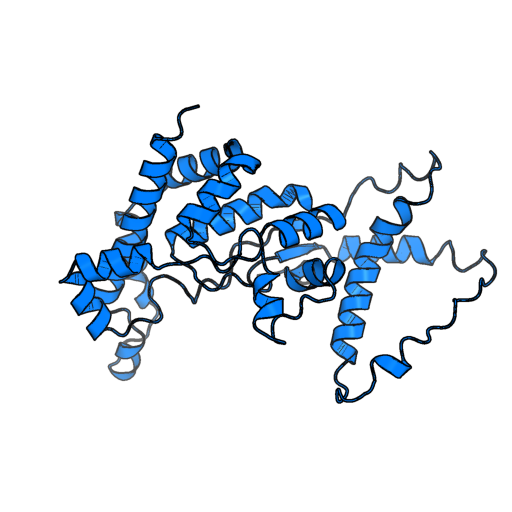O A 1 107 ? -6.025 -20.626 36.888 1.00 38.31 107 PRO A C 1
ATOM 869 O O . PRO A 1 107 ? -4.823 -20.884 36.926 1.00 38.31 107 PRO A O 1
ATOM 872 N N . ASN A 1 108 ? -6.939 -21.545 36.559 1.00 35.84 108 ASN A N 1
ATOM 873 C CA . ASN A 1 108 ? -6.613 -22.905 36.093 1.00 35.84 108 ASN A CA 1
ATOM 874 C C . ASN A 1 108 ? -6.128 -22.977 34.626 1.00 35.84 108 ASN A C 1
ATOM 876 O O . ASN A 1 108 ? -5.817 -24.057 34.135 1.00 35.84 108 ASN A O 1
ATOM 880 N N . TRP A 1 109 ? -5.986 -21.852 33.917 1.00 39.75 109 TRP A N 1
ATOM 881 C CA . TRP A 1 109 ? -5.488 -21.836 32.530 1.00 39.75 109 TRP A CA 1
ATOM 882 C C . TRP A 1 109 ? -3.954 -21.927 32.421 1.00 39.75 109 TRP A C 1
ATOM 884 O O . TRP A 1 109 ? -3.422 -22.254 31.363 1.00 39.75 109 TRP A O 1
ATOM 894 N N . ARG A 1 110 ? -3.226 -21.682 33.523 1.00 31.52 110 ARG A N 1
ATOM 895 C CA . ARG A 1 110 ? -1.753 -21.744 33.584 1.00 31.52 110 ARG A CA 1
ATOM 896 C C . ARG A 1 110 ? -1.196 -23.142 33.298 1.00 31.52 110 ARG A C 1
ATOM 898 O O . ARG A 1 110 ? -0.141 -23.250 32.685 1.00 31.52 110 ARG A O 1
ATOM 905 N N . ASN A 1 111 ? -1.907 -24.194 33.700 1.00 37.50 111 ASN A N 1
ATOM 906 C CA . ASN A 1 111 ? -1.433 -25.572 33.543 1.00 37.50 111 ASN A CA 1
ATOM 907 C C . ASN A 1 111 ? -1.748 -26.162 32.160 1.00 37.50 111 ASN A C 1
ATOM 909 O O . ASN A 1 111 ? -1.111 -27.128 31.760 1.00 37.50 111 ASN A O 1
ATOM 913 N N . GLN A 1 112 ? -2.678 -25.562 31.410 1.00 36.56 112 GLN A N 1
ATOM 914 C CA . GLN A 1 112 ? -3.038 -26.010 30.061 1.00 36.56 112 GLN A CA 1
ATOM 915 C C . GLN A 1 112 ? -2.196 -25.339 28.960 1.00 36.56 112 GLN A C 1
ATOM 917 O O . GLN A 1 112 ? -2.094 -25.879 27.866 1.00 36.56 112 GLN A O 1
ATOM 922 N N . LEU A 1 113 ? -1.557 -24.198 29.259 1.00 34.06 113 LEU A N 1
ATOM 923 C CA . LEU A 1 113 ? -0.743 -23.423 28.309 1.00 34.06 113 LEU A CA 1
ATOM 924 C C . LEU A 1 113 ? 0.774 -23.693 28.397 1.00 34.06 113 LEU A C 1
ATOM 926 O O . LEU A 1 113 ? 1.520 -23.275 27.520 1.00 34.06 113 LEU A O 1
ATOM 930 N N . MET A 1 114 ? 1.251 -24.348 29.463 1.00 30.41 114 MET A N 1
ATOM 931 C CA . MET A 1 114 ? 2.689 -24.501 29.762 1.00 30.41 114 MET A CA 1
ATOM 932 C C . MET A 1 114 ? 3.301 -25.824 29.267 1.00 30.41 114 MET A C 1
ATOM 934 O O . MET A 1 114 ? 4.413 -26.180 29.654 1.00 30.41 114 MET A O 1
ATOM 938 N N . GLY A 1 115 ? 2.609 -26.549 28.388 1.00 33.47 115 GLY A N 1
ATOM 939 C CA . GLY A 1 115 ? 3.177 -27.693 27.680 1.00 33.47 115 GLY A CA 1
ATOM 940 C C . GLY A 1 115 ? 3.912 -27.244 26.417 1.00 33.47 115 GLY A C 1
ATOM 941 O O . GLY A 1 115 ? 3.319 -27.247 25.348 1.00 33.47 115 GLY A O 1
ATOM 942 N N . ASN A 1 116 ? 5.201 -26.917 26.542 1.00 34.06 116 ASN A N 1
ATOM 943 C CA . ASN A 1 116 ? 6.182 -26.810 25.442 1.00 34.06 116 ASN A CA 1
ATOM 944 C C . ASN A 1 116 ? 6.328 -25.481 24.678 1.00 34.06 116 ASN A C 1
ATOM 946 O O . ASN A 1 116 ? 6.503 -25.494 23.462 1.00 34.06 116 ASN A O 1
ATOM 950 N N . LEU A 1 117 ? 6.439 -24.347 25.370 1.00 32.75 117 LEU A N 1
ATOM 951 C CA . LEU A 1 117 ? 7.189 -23.211 24.819 1.00 32.75 117 LEU A CA 1
ATOM 952 C C . LEU A 1 117 ? 8.253 -22.787 25.826 1.00 32.75 117 LEU A C 1
ATOM 954 O O . LEU A 1 117 ? 7.944 -22.354 26.937 1.00 32.75 117 LEU A O 1
ATOM 958 N N . LYS A 1 118 ? 9.520 -22.991 25.444 1.00 34.31 118 LYS A N 1
ATOM 959 C CA . LYS A 1 118 ? 10.665 -22.476 26.190 1.00 34.31 118 LYS A CA 1
ATOM 960 C C . LYS A 1 118 ? 10.531 -20.960 26.283 1.00 34.31 118 LYS A C 1
ATOM 962 O O . LYS A 1 118 ? 10.209 -20.273 25.321 1.00 34.31 118 LYS A O 1
ATOM 967 N N . ASP A 1 119 ? 10.722 -20.518 27.508 1.00 41.97 119 ASP A N 1
ATOM 968 C CA . ASP A 1 119 ? 10.506 -19.188 28.024 1.00 41.97 119 ASP A CA 1
ATOM 969 C C . ASP A 1 119 ? 11.378 -18.145 27.314 1.00 41.97 119 ASP A C 1
ATOM 971 O O . ASP A 1 119 ? 12.594 -18.149 27.464 1.00 41.97 119 ASP A O 1
ATOM 975 N N . ASP A 1 120 ? 10.737 -17.231 26.586 1.00 40.41 120 ASP A N 1
ATOM 976 C CA . ASP A 1 120 ? 11.220 -15.848 26.448 1.00 40.41 120 ASP A CA 1
ATOM 977 C C . ASP A 1 120 ? 10.060 -14.843 26.632 1.00 40.41 120 ASP A C 1
ATOM 979 O O . ASP A 1 120 ? 9.966 -13.748 26.075 1.00 40.41 120 ASP A O 1
ATOM 983 N N . SER A 1 121 ? 9.100 -15.250 27.468 1.00 43.94 121 SER A N 1
ATOM 984 C CA . SER A 1 121 ? 7.783 -14.627 27.616 1.00 43.94 121 SER A CA 1
ATOM 985 C C . SER A 1 121 ? 7.797 -13.288 28.368 1.00 43.94 121 SER A C 1
ATOM 987 O O . SER A 1 121 ? 6.748 -12.662 28.547 1.00 43.94 121 SER A O 1
ATOM 989 N N . MET A 1 122 ? 8.961 -12.825 28.835 1.00 36.06 122 MET A N 1
ATOM 990 C CA . MET A 1 122 ? 9.073 -11.650 29.702 1.00 36.06 122 MET A CA 1
ATOM 991 C C . MET A 1 122 ? 8.881 -10.329 28.943 1.00 36.06 122 MET A C 1
ATOM 993 O O . MET A 1 122 ? 8.283 -9.399 29.488 1.00 36.06 122 MET A O 1
ATOM 997 N N . GLY A 1 123 ? 9.312 -10.256 27.678 1.00 35.50 123 GLY A N 1
ATOM 998 C CA . GLY A 1 123 ? 9.075 -9.104 26.799 1.00 35.50 123 GLY A CA 1
ATOM 999 C C . GLY A 1 123 ? 7.604 -8.976 26.397 1.00 35.50 123 GLY A C 1
ATOM 1000 O O . GLY A 1 123 ? 7.001 -7.915 26.561 1.00 35.50 123 GLY A O 1
ATOM 1001 N N . PHE A 1 124 ? 6.994 -10.092 25.994 1.00 35.56 124 PHE A N 1
ATOM 1002 C CA . PHE A 1 124 ? 5.585 -10.168 25.601 1.00 35.56 124 PHE A CA 1
ATOM 1003 C C . PHE A 1 124 ? 4.634 -9.885 26.775 1.00 35.56 124 PHE A C 1
ATOM 1005 O O . PHE A 1 124 ? 3.707 -9.088 26.652 1.00 35.56 124 PHE A O 1
ATOM 1012 N N . LYS A 1 125 ? 4.911 -10.435 27.969 1.00 38.78 125 LYS A N 1
ATOM 1013 C CA . LYS A 1 125 ? 4.156 -10.118 29.198 1.00 38.78 125 LYS A CA 1
ATOM 1014 C C . LYS A 1 125 ? 4.268 -8.639 29.576 1.00 38.78 125 LYS A C 1
ATOM 1016 O O . LYS A 1 125 ? 3.272 -8.046 29.981 1.00 38.78 125 LYS A O 1
ATOM 1021 N N . LYS A 1 126 ? 5.449 -8.023 29.431 1.00 42.34 126 LYS A N 1
ATOM 1022 C CA . LYS A 1 126 ? 5.636 -6.579 29.666 1.00 42.34 126 LYS A CA 1
ATOM 1023 C C . LYS A 1 126 ? 4.883 -5.732 28.641 1.00 42.34 126 LYS A C 1
ATOM 1025 O O . LYS A 1 126 ? 4.272 -4.744 29.033 1.00 42.34 126 LYS A O 1
ATOM 1030 N N . LEU A 1 127 ? 4.890 -6.121 27.367 1.00 39.53 127 LEU A N 1
ATOM 1031 C CA . LEU A 1 127 ? 4.187 -5.423 26.291 1.00 39.53 127 LEU A CA 1
ATOM 1032 C C . LEU A 1 127 ? 2.666 -5.508 26.464 1.00 39.53 127 LEU A C 1
ATOM 1034 O O . LEU A 1 127 ? 2.009 -4.474 26.474 1.00 39.53 127 LEU A O 1
ATOM 1038 N N . ILE A 1 128 ? 2.118 -6.699 26.720 1.00 41.03 128 ILE A N 1
ATOM 1039 C CA . ILE A 1 128 ? 0.690 -6.893 27.015 1.00 41.03 128 ILE A CA 1
ATOM 1040 C C . ILE A 1 128 ? 0.278 -6.142 28.279 1.00 41.03 128 ILE A C 1
ATOM 1042 O O . ILE A 1 128 ? -0.784 -5.530 28.297 1.00 41.03 128 ILE A O 1
ATOM 1046 N N . ASN A 1 129 ? 1.111 -6.122 29.322 1.00 44.25 129 ASN A N 1
ATOM 1047 C CA . ASN A 1 129 ? 0.831 -5.322 30.514 1.00 44.25 129 ASN A CA 1
ATOM 1048 C C . ASN A 1 129 ? 0.911 -3.815 30.239 1.00 44.25 129 ASN A C 1
ATOM 1050 O O . ASN A 1 129 ? 0.173 -3.065 30.863 1.00 44.25 129 ASN A O 1
ATOM 1054 N N . ARG A 1 130 ? 1.745 -3.373 29.291 1.00 42.72 130 ARG A N 1
ATOM 1055 C CA . ARG A 1 130 ? 1.860 -1.971 28.864 1.00 42.72 130 ARG A CA 1
ATOM 1056 C C . ARG A 1 130 ? 0.691 -1.543 27.974 1.00 42.72 130 ARG A C 1
ATOM 1058 O O . ARG A 1 130 ? 0.172 -0.451 28.145 1.00 42.72 130 ARG A O 1
ATOM 1065 N N . ILE A 1 131 ? 0.220 -2.416 27.086 1.00 44.09 131 ILE A N 1
ATOM 1066 C CA . ILE A 1 131 ? -1.002 -2.215 26.293 1.00 44.09 131 ILE A CA 1
ATOM 1067 C C . ILE A 1 131 ? -2.215 -2.227 27.222 1.00 44.09 131 ILE A C 1
ATOM 1069 O O . ILE A 1 131 ? -3.018 -1.305 27.189 1.00 44.09 131 ILE A O 1
ATOM 1073 N N . ARG A 1 132 ? -2.316 -3.209 28.128 1.00 41.88 132 ARG A N 1
ATOM 1074 C CA . ARG A 1 132 ? -3.365 -3.256 29.155 1.00 41.88 132 ARG A CA 1
ATOM 1075 C C . ARG A 1 132 ? -3.306 -2.077 30.103 1.00 41.88 132 ARG A C 1
ATOM 1077 O O . ARG A 1 132 ? -4.364 -1.638 30.508 1.00 41.88 132 ARG A O 1
ATOM 1084 N N . SER A 1 133 ? -2.142 -1.547 30.470 1.00 44.66 133 SER A N 1
ATOM 1085 C CA . SER A 1 133 ? -2.095 -0.347 31.306 1.00 44.66 133 SER A CA 1
ATOM 1086 C C . SER A 1 133 ? -2.607 0.861 30.521 1.00 44.66 133 SER A C 1
ATOM 1088 O O . SER A 1 133 ? -3.432 1.603 31.039 1.00 44.66 133 SER A O 1
ATOM 1090 N N . VAL A 1 134 ? -2.206 1.016 29.253 1.00 41.84 134 VAL A N 1
ATOM 1091 C CA . VAL A 1 134 ? -2.724 2.066 28.349 1.00 41.84 134 VAL A CA 1
ATOM 1092 C C . VAL A 1 134 ? -4.243 1.937 28.163 1.00 41.84 134 VAL A C 1
ATOM 1094 O O . VAL A 1 134 ? -4.940 2.943 28.122 1.00 41.84 134 VAL A O 1
ATOM 1097 N N . MET A 1 135 ? -4.753 0.703 28.123 1.00 37.62 135 MET A N 1
ATOM 1098 C CA . MET A 1 135 ? -6.147 0.368 27.824 1.00 37.62 135 MET A CA 1
ATOM 1099 C C . MET A 1 135 ? -7.068 0.241 29.044 1.00 37.62 135 MET A C 1
ATOM 1101 O O . MET A 1 135 ? -8.262 0.474 28.931 1.00 37.62 135 MET A O 1
ATOM 1105 N N . LEU A 1 136 ? -6.574 -0.119 30.230 1.00 37.53 136 LEU A N 1
ATOM 1106 C CA . LEU A 1 136 ? -7.381 -0.200 31.458 1.00 37.53 136 LEU A CA 1
ATOM 1107 C C . LEU A 1 136 ? -7.742 1.191 31.989 1.00 37.53 136 LEU A C 1
ATOM 1109 O O . LEU A 1 136 ? -8.757 1.315 32.671 1.00 37.53 136 LEU A O 1
ATOM 1113 N N . GLY A 1 137 ? -6.981 2.226 31.615 1.00 37.56 137 GLY A N 1
ATOM 1114 C CA . GLY A 1 137 ? -7.377 3.623 31.798 1.00 37.56 137 GLY A CA 1
ATOM 1115 C C . GLY A 1 137 ? -8.589 4.029 30.945 1.00 37.56 137 GLY A C 1
ATOM 1116 O O . GLY A 1 137 ? -9.347 4.902 31.358 1.00 37.56 137 GLY A O 1
ATOM 1117 N N . SER A 1 138 ? -8.815 3.367 29.803 1.00 33.19 138 SER A N 1
ATOM 1118 C CA . SER A 1 138 ? -9.940 3.608 28.883 1.00 33.19 138 SER A CA 1
ATOM 1119 C C . SER A 1 138 ? -11.096 2.603 29.037 1.00 33.19 138 SER A C 1
ATOM 1121 O O . SER A 1 138 ? -12.251 2.976 28.856 1.00 33.19 138 SER A O 1
ATOM 1123 N N . ILE A 1 139 ? -10.835 1.355 29.446 1.00 31.39 139 ILE A N 1
ATOM 1124 C CA . ILE A 1 139 ? -11.856 0.300 29.605 1.00 31.39 139 ILE A CA 1
ATOM 1125 C C . ILE A 1 139 ? -12.559 0.353 30.974 1.00 31.39 139 ILE A C 1
ATOM 1127 O O . ILE A 1 139 ? -13.745 0.032 31.047 1.00 31.39 139 ILE A O 1
ATOM 1131 N N . GLN A 1 140 ? -11.917 0.811 32.062 1.00 30.19 140 GLN A N 1
ATOM 1132 C CA . GLN A 1 140 ? -12.618 0.929 33.359 1.00 30.19 140 GLN A CA 1
ATOM 1133 C C . GLN A 1 140 ? -13.773 1.945 33.352 1.00 30.19 140 GLN A C 1
ATOM 1135 O O . GLN A 1 140 ? -14.575 1.952 34.285 1.00 30.19 140 GLN A O 1
ATOM 1140 N N . VAL A 1 141 ? -13.901 2.763 32.304 1.00 33.47 141 VAL A N 1
ATOM 1141 C CA . VAL A 1 141 ? -14.941 3.795 32.212 1.00 33.47 141 VAL A CA 1
ATOM 1142 C C . VAL A 1 141 ? -16.243 3.289 31.575 1.00 33.47 141 VAL A C 1
ATOM 1144 O O . VAL A 1 141 ? -17.269 3.948 31.683 1.00 33.47 141 VAL A O 1
ATOM 1147 N N . SER A 1 142 ? -16.273 2.079 31.007 1.00 27.80 142 SER A N 1
ATOM 1148 C CA . SER A 1 142 ? -17.501 1.552 30.380 1.00 27.80 142 SER A CA 1
ATOM 1149 C C . SER A 1 142 ? -18.398 0.714 31.307 1.00 27.80 142 SER A C 1
ATOM 1151 O O . SER A 1 142 ? -19.463 0.286 30.876 1.00 27.80 142 SER A O 1
ATOM 1153 N N . ILE A 1 143 ? -18.013 0.466 32.571 1.00 31.36 143 ILE A N 1
ATOM 1154 C CA . ILE A 1 143 ? -18.813 -0.358 33.515 1.00 31.36 143 ILE A CA 1
ATOM 1155 C C . ILE A 1 143 ? -19.336 0.436 34.730 1.00 31.36 143 ILE A C 1
ATOM 1157 O O . ILE A 1 143 ? -20.124 -0.081 35.514 1.00 31.36 143 ILE A O 1
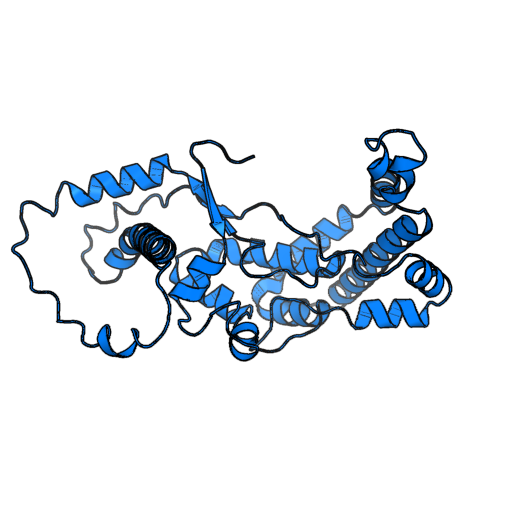ATOM 1161 N N . ALA A 1 144 ? -19.006 1.720 34.879 1.00 28.08 144 ALA A N 1
ATOM 1162 C CA . ALA A 1 144 ? -19.569 2.543 35.950 1.00 28.08 144 ALA A CA 1
ATOM 1163 C C . ALA A 1 144 ? -20.351 3.721 35.366 1.00 28.08 144 ALA A C 1
ATOM 1165 O O . ALA A 1 144 ? -19.825 4.821 35.219 1.00 28.08 144 ALA A O 1
ATOM 1166 N N . ALA A 1 145 ? -21.625 3.474 35.056 1.00 30.22 145 ALA A N 1
ATOM 1167 C CA . ALA A 1 145 ? -22.620 4.530 34.954 1.00 30.22 145 ALA A CA 1
ATOM 1168 C C . ALA A 1 145 ? -22.691 5.250 36.310 1.00 30.22 145 ALA A C 1
ATOM 1170 O O . ALA A 1 145 ? -23.261 4.736 37.265 1.00 30.22 145 ALA A O 1
ATOM 1171 N N . ASN A 1 146 ? -22.024 6.395 36.410 1.00 32.06 146 ASN A N 1
ATOM 1172 C CA . ASN A 1 146 ? -22.284 7.414 37.415 1.00 32.06 146 ASN A CA 1
ATOM 1173 C C . ASN A 1 146 ? -21.841 8.759 36.833 1.00 32.06 146 ASN A C 1
ATOM 1175 O O . ASN A 1 146 ? -20.666 8.958 36.511 1.00 32.06 146 ASN A O 1
ATOM 1179 N N . ASP A 1 147 ? -22.800 9.679 36.734 1.00 32.47 147 ASP A N 1
ATOM 1180 C CA . ASP A 1 147 ? -22.762 10.978 36.042 1.00 32.47 147 ASP A CA 1
ATOM 1181 C C . ASP A 1 147 ? -21.710 11.987 36.555 1.00 32.47 147 ASP A C 1
ATOM 1183 O O . ASP A 1 147 ? -21.669 13.141 36.133 1.00 32.47 147 ASP A O 1
ATOM 1187 N N . HIS A 1 148 ? -20.803 11.570 37.439 1.00 33.28 148 HIS A N 1
ATOM 1188 C CA . HIS A 1 148 ? -19.768 12.419 38.035 1.00 33.28 148 HIS A CA 1
ATOM 1189 C C . HIS A 1 148 ? -18.329 12.059 37.621 1.00 33.28 148 HIS A C 1
ATOM 1191 O O . HIS A 1 148 ? -17.398 12.760 38.011 1.00 33.28 148 HIS A O 1
ATOM 1197 N N . VAL A 1 149 ? -18.122 11.014 36.804 1.00 34.03 149 VAL A N 1
ATOM 1198 C CA . VAL A 1 149 ? -16.794 10.639 36.251 1.00 34.03 149 VAL A CA 1
ATOM 1199 C C . VAL A 1 149 ? -16.619 11.071 34.785 1.00 34.03 149 VAL A C 1
ATOM 1201 O O . VAL A 1 149 ? -15.493 11.150 34.292 1.00 34.03 149 VAL A O 1
ATOM 1204 N N . ALA A 1 150 ? -17.706 11.446 34.103 1.00 29.03 150 ALA A N 1
ATOM 1205 C CA . ALA A 1 150 ? -17.692 11.891 32.705 1.00 29.03 150 ALA A CA 1
ATOM 1206 C C . ALA A 1 150 ? -16.753 13.090 32.445 1.00 29.03 150 ALA A C 1
ATOM 1208 O O . ALA A 1 150 ? -16.260 13.274 31.335 1.00 29.03 150 ALA A O 1
ATOM 1209 N N . THR A 1 151 ? -16.444 13.880 33.474 1.00 31.06 151 THR A N 1
ATOM 1210 C CA . THR A 1 151 ? -15.687 15.131 33.345 1.00 31.06 151 THR A CA 1
ATOM 1211 C C . THR A 1 151 ? -14.161 14.965 33.364 1.00 31.06 151 THR A C 1
ATOM 1213 O O . THR A 1 151 ? -13.460 15.924 33.053 1.00 31.06 151 THR A O 1
ATOM 1216 N N . SER A 1 152 ? -13.603 13.786 33.689 1.00 32.41 152 SER A N 1
ATOM 1217 C CA . SER A 1 152 ? -12.135 13.587 33.750 1.00 32.41 152 SER A CA 1
ATOM 1218 C C . SER A 1 152 ? -11.530 12.823 32.560 1.00 32.41 152 SER A C 1
ATOM 1220 O O . SER A 1 152 ? -10.333 12.534 32.568 1.00 32.41 152 SER A O 1
ATOM 1222 N N . LEU A 1 153 ? -12.324 12.531 31.526 1.00 40.41 153 LEU A N 1
ATOM 1223 C CA . LEU A 1 153 ? -11.875 11.945 30.253 1.00 40.41 153 LEU A CA 1
ATOM 1224 C C . LEU A 1 153 ? -11.669 12.983 29.136 1.00 40.41 153 LEU A C 1
ATOM 1226 O O . LEU A 1 153 ? -11.544 12.619 27.971 1.00 40.41 153 LEU A O 1
ATOM 1230 N N . ALA A 1 154 ? -11.621 14.275 29.463 1.00 39.38 154 ALA A N 1
ATOM 1231 C CA . ALA A 1 154 ? -11.690 15.333 28.456 1.00 39.38 154 ALA A CA 1
ATOM 1232 C C . ALA A 1 154 ? -10.544 15.330 27.420 1.00 39.38 154 ALA A C 1
ATOM 1234 O O . ALA A 1 154 ? -10.717 15.929 26.368 1.00 39.38 154 ALA A O 1
ATOM 1235 N N . ASN A 1 155 ? -9.408 14.659 27.669 1.00 42.00 155 ASN A N 1
ATOM 1236 C CA . ASN A 1 155 ? -8.274 14.631 26.738 1.00 42.00 155 ASN A CA 1
ATOM 1237 C C . ASN A 1 155 ? -7.578 13.251 26.712 1.00 42.00 155 ASN A C 1
ATOM 1239 O O . ASN A 1 155 ? -6.742 12.984 27.582 1.00 42.00 155 ASN A O 1
ATOM 1243 N N . PRO A 1 156 ? -7.870 12.359 25.742 1.00 52.56 156 PRO A N 1
ATOM 1244 C CA . PRO A 1 156 ? -6.988 11.223 25.466 1.00 52.56 156 PRO A CA 1
ATOM 1245 C C . PRO A 1 156 ? -5.569 11.732 25.145 1.00 52.56 156 PRO A C 1
ATOM 1247 O O . PRO A 1 156 ? -5.434 12.841 24.619 1.00 52.56 156 PRO A O 1
ATOM 1250 N N . PRO A 1 157 ? -4.504 10.959 25.446 1.00 56.50 157 PRO A N 1
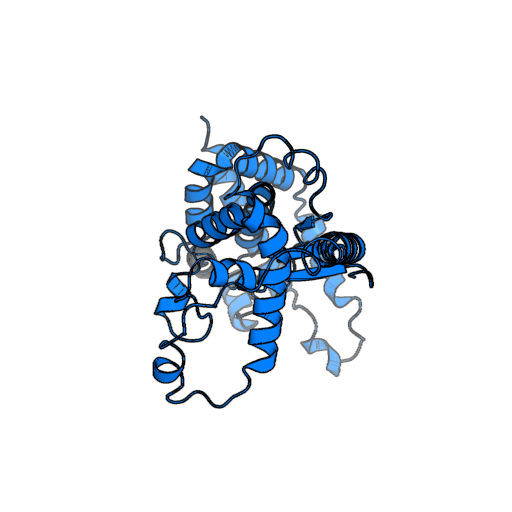ATOM 1251 C CA . PRO A 1 157 ? -3.145 11.370 25.113 1.00 56.50 157 PRO A CA 1
ATOM 1252 C C . PRO A 1 157 ? -3.071 11.721 23.620 1.00 56.50 157 PRO A C 1
ATOM 1254 O O . PRO A 1 157 ? -3.641 10.981 22.805 1.00 56.50 157 PRO A O 1
ATOM 1257 N N . PRO A 1 158 ? -2.380 12.811 23.234 1.00 61.47 158 PRO A N 1
ATOM 1258 C CA . PRO A 1 158 ? -2.174 13.152 21.839 1.00 61.47 158 PRO A CA 1
ATOM 1259 C C . PRO A 1 158 ? -1.639 11.931 21.100 1.00 61.47 158 PRO A C 1
ATOM 1261 O O . PRO A 1 158 ? -0.562 11.404 21.401 1.00 61.47 158 PRO A O 1
ATOM 1264 N N . THR A 1 159 ? -2.467 11.458 20.180 1.00 81.19 159 THR A N 1
ATOM 1265 C CA . THR A 1 159 ? -2.254 10.247 19.402 1.00 81.19 159 THR A CA 1
ATOM 1266 C C . THR A 1 159 ? -2.281 10.662 17.948 1.00 81.19 159 THR A C 1
ATOM 1268 O O . THR A 1 159 ? -3.187 11.386 17.534 1.00 81.19 159 THR A O 1
ATOM 1271 N N . PHE A 1 160 ? -1.302 10.205 17.184 1.00 89.44 160 PHE A N 1
ATOM 1272 C CA . PHE A 1 160 ? -1.213 10.457 15.753 1.00 89.44 160 PHE A CA 1
ATOM 1273 C C . PHE A 1 160 ? -1.074 9.126 15.036 1.00 89.44 160 PHE A C 1
ATOM 1275 O O . PHE A 1 160 ? -0.370 8.242 15.523 1.00 89.44 160 PHE A O 1
ATOM 1282 N N . PHE A 1 161 ? -1.708 8.988 13.878 1.00 93.06 161 PHE A N 1
ATOM 1283 C CA . PHE A 1 161 ? -1.372 7.893 12.979 1.00 93.06 161 PHE A CA 1
ATOM 1284 C C . PHE A 1 161 ? 0.054 8.100 12.455 1.00 93.06 161 PHE A C 1
ATOM 1286 O O . PHE A 1 161 ? 0.476 9.235 12.213 1.00 93.06 161 PHE A O 1
ATOM 1293 N N . THR A 1 162 ? 0.824 7.026 12.330 1.00 93.06 162 THR A N 1
ATOM 1294 C CA . THR A 1 162 ? 2.196 7.114 11.824 1.00 93.06 162 THR A CA 1
ATOM 1295 C C . THR A 1 162 ? 2.216 7.581 10.370 1.00 93.06 162 THR A C 1
ATOM 1297 O O . THR A 1 162 ? 1.342 7.182 9.600 1.00 93.06 162 THR A O 1
ATOM 1300 N N . PRO A 1 163 ? 3.243 8.333 9.934 1.00 93.81 163 PRO A N 1
ATOM 1301 C CA . PRO A 1 163 ? 3.572 8.394 8.513 1.00 93.81 163 PRO A CA 1
ATOM 1302 C C . PRO A 1 163 ? 3.714 6.980 7.941 1.00 93.81 163 PRO A C 1
ATOM 1304 O O . PRO A 1 163 ? 4.045 6.058 8.681 1.00 93.81 163 PRO A O 1
ATOM 1307 N N . ILE A 1 164 ? 3.497 6.804 6.640 1.00 93.75 164 ILE A N 1
ATOM 1308 C CA . ILE A 1 164 ? 3.745 5.510 5.996 1.00 93.75 164 ILE A CA 1
ATOM 1309 C C . ILE A 1 164 ? 5.240 5.197 6.106 1.00 93.75 164 ILE A C 1
ATOM 1311 O O . ILE A 1 164 ? 6.080 6.033 5.771 1.00 93.75 164 ILE A O 1
ATOM 1315 N N . PHE A 1 165 ? 5.571 4.004 6.587 1.00 94.06 165 PHE A N 1
ATOM 1316 C CA . PHE A 1 165 ? 6.941 3.507 6.679 1.00 94.06 165 PHE A CA 1
ATOM 1317 C C . PHE A 1 165 ? 7.021 2.092 6.108 1.00 94.06 165 PHE A C 1
ATOM 1319 O O . PHE A 1 165 ? 6.014 1.560 5.650 1.00 94.06 165 PHE A O 1
ATOM 1326 N N . ASP A 1 166 ? 8.231 1.543 6.041 1.00 93.31 166 ASP A N 1
ATOM 1327 C CA . ASP A 1 166 ? 8.528 0.184 5.571 1.00 93.31 166 ASP A CA 1
ATOM 1328 C C . ASP A 1 166 ? 7.712 -0.263 4.343 1.00 93.31 166 ASP A C 1
ATOM 1330 O O . ASP A 1 166 ? 6.752 -1.029 4.405 1.00 93.31 166 ASP A O 1
ATOM 1334 N N . SER A 1 167 ? 8.039 0.333 3.196 1.00 95.62 167 SER A N 1
ATOM 1335 C CA . SER A 1 167 ? 7.418 0.010 1.902 1.00 95.62 167 SER A CA 1
ATOM 1336 C C . SER A 1 167 ? 8.407 -0.694 0.969 1.00 95.62 167 SER A C 1
ATOM 1338 O O . SER A 1 167 ? 8.269 -0.623 -0.252 1.00 95.62 167 SER A O 1
ATOM 1340 N N . GLY A 1 168 ? 9.419 -1.362 1.539 1.00 93.31 168 GLY A N 1
ATOM 1341 C CA . GLY A 1 168 ? 10.500 -2.003 0.786 1.00 93.31 168 GLY A CA 1
ATOM 1342 C C . GLY A 1 168 ? 10.019 -3.126 -0.137 1.00 93.31 168 GLY A C 1
ATOM 1343 O O . GLY A 1 168 ? 10.594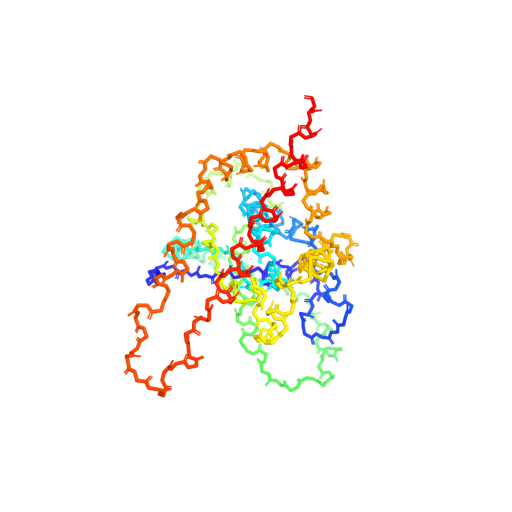 -3.343 -1.198 1.00 93.31 168 GLY A O 1
ATOM 1344 N N . SER A 1 169 ? 8.921 -3.799 0.198 1.00 93.38 169 SER A N 1
ATOM 1345 C CA . SER A 1 169 ? 8.313 -4.879 -0.597 1.00 93.38 169 SER A CA 1
ATOM 1346 C C . SER A 1 169 ? 7.414 -4.381 -1.744 1.00 93.38 169 SER A C 1
ATOM 1348 O O . SER A 1 169 ? 6.366 -4.964 -2.018 1.00 93.38 169 SER A O 1
ATOM 1350 N N . SER A 1 170 ? 7.820 -3.304 -2.421 1.00 96.75 170 SER A N 1
ATOM 1351 C CA . SER A 1 170 ? 7.033 -2.634 -3.469 1.00 96.75 170 SER A CA 1
ATOM 1352 C C . SER A 1 170 ? 7.829 -2.448 -4.763 1.00 96.75 170 SER A C 1
ATOM 1354 O O . SER A 1 170 ? 9.028 -2.726 -4.817 1.00 96.75 170 SER A O 1
ATOM 1356 N N . LEU A 1 171 ? 7.166 -1.931 -5.806 1.00 96.81 171 LEU A N 1
ATOM 1357 C CA . LEU A 1 171 ? 7.801 -1.442 -7.040 1.00 96.81 171 LEU A CA 1
ATOM 1358 C C . LEU A 1 171 ? 8.683 -2.479 -7.769 1.00 96.81 171 LEU A C 1
ATOM 1360 O O . LEU A 1 171 ? 9.661 -2.123 -8.425 1.00 96.81 171 LEU A O 1
ATOM 1364 N N . GLY A 1 172 ? 8.331 -3.765 -7.680 1.00 95.62 172 GLY A N 1
ATOM 1365 C CA . GLY A 1 172 ? 9.039 -4.843 -8.375 1.00 95.62 172 GLY A CA 1
ATOM 1366 C C . GLY A 1 172 ? 10.400 -5.201 -7.785 1.00 95.62 172 GLY A C 1
ATOM 1367 O O . GLY A 1 172 ? 11.232 -5.753 -8.507 1.00 95.62 172 GLY A O 1
ATOM 1368 N N . ARG A 1 173 ? 10.646 -4.902 -6.498 1.00 94.88 173 ARG A N 1
ATOM 1369 C CA . ARG A 1 173 ? 11.892 -5.241 -5.782 1.00 94.88 173 ARG A CA 1
ATOM 1370 C C . ARG A 1 173 ? 12.336 -6.687 -6.025 1.00 94.88 173 ARG A C 1
ATOM 1372 O O . ARG A 1 173 ? 13.528 -6.948 -6.163 1.00 94.88 173 ARG A O 1
ATOM 1379 N N . GLU A 1 174 ? 11.388 -7.617 -6.040 1.00 95.06 174 GLU A N 1
ATOM 1380 C CA . GLU A 1 174 ? 11.593 -9.057 -6.177 1.00 95.06 174 GLU A CA 1
ATOM 1381 C C . GLU A 1 174 ? 12.081 -9.498 -7.563 1.00 95.06 174 GLU A C 1
ATOM 1383 O O . GLU A 1 174 ? 12.550 -10.626 -7.713 1.00 95.06 174 GLU A O 1
ATOM 1388 N N . LEU A 1 175 ? 11.958 -8.641 -8.579 1.00 96.31 175 LEU A N 1
ATOM 1389 C CA . LEU A 1 175 ? 12.280 -8.999 -9.953 1.00 96.31 175 LEU A CA 1
ATOM 1390 C C . LEU A 1 175 ? 13.771 -8.769 -10.248 1.00 96.31 175 LEU A C 1
ATOM 1392 O O . LEU A 1 175 ? 14.302 -7.686 -9.970 1.00 96.31 175 LEU A O 1
ATOM 1396 N N . PRO A 1 176 ? 14.465 -9.751 -10.848 1.00 96.06 176 PRO A N 1
ATOM 1397 C CA . PRO A 1 176 ? 15.822 -9.549 -11.335 1.00 96.06 176 PRO A CA 1
ATOM 1398 C C . PRO A 1 176 ? 15.828 -8.663 -12.596 1.00 96.06 176 PRO A C 1
ATOM 1400 O O . PRO A 1 176 ? 14.807 -8.490 -13.268 1.00 96.06 176 PRO A O 1
ATOM 1403 N N . ASN A 1 177 ? 16.975 -8.047 -12.902 1.00 95.19 177 ASN A N 1
ATOM 1404 C CA . ASN A 1 177 ? 17.083 -7.038 -13.967 1.00 95.19 177 ASN A CA 1
ATOM 1405 C C . ASN A 1 177 ? 16.756 -7.590 -15.363 1.00 95.19 177 ASN A C 1
ATOM 1407 O O . ASN A 1 177 ? 16.071 -6.925 -16.134 1.00 95.19 177 ASN A O 1
ATOM 1411 N N . ASP A 1 178 ? 17.175 -8.815 -15.666 1.00 96.62 178 ASP A N 1
ATOM 1412 C CA . ASP A 1 178 ? 16.843 -9.519 -16.909 1.00 96.62 178 ASP A CA 1
ATOM 1413 C C . ASP A 1 178 ? 15.325 -9.687 -17.080 1.00 96.62 178 ASP A C 1
ATOM 1415 O O . ASP A 1 178 ? 14.779 -9.457 -18.164 1.00 96.62 178 ASP A O 1
ATOM 1419 N N . LYS A 1 179 ? 14.621 -10.015 -15.989 1.00 97.75 179 LYS A N 1
ATOM 1420 C CA . LYS A 1 179 ? 13.164 -10.137 -15.993 1.00 97.75 179 LYS A CA 1
ATOM 1421 C C . LYS A 1 179 ? 12.478 -8.791 -16.197 1.00 97.75 179 LYS A C 1
ATOM 1423 O O . LYS A 1 179 ? 11.508 -8.721 -16.951 1.00 97.75 179 LYS A O 1
ATOM 1428 N N . ILE A 1 180 ? 12.989 -7.738 -15.560 1.00 97.88 180 ILE A N 1
ATOM 1429 C CA . ILE A 1 180 ? 12.509 -6.365 -15.754 1.00 97.88 180 ILE A CA 1
ATOM 1430 C C . ILE A 1 180 ? 12.629 -5.967 -17.225 1.00 97.88 180 ILE A C 1
ATOM 1432 O O . ILE A 1 180 ? 11.637 -5.565 -17.830 1.00 97.88 180 ILE A O 1
ATOM 1436 N N . GLU A 1 181 ? 13.803 -6.139 -17.831 1.00 97.56 181 GLU A N 1
ATOM 1437 C CA . GLU A 1 181 ? 13.999 -5.795 -19.239 1.00 97.56 181 GLU A CA 1
ATOM 1438 C C . GLU A 1 181 ? 13.097 -6.609 -20.173 1.00 97.56 181 GLU A C 1
ATOM 1440 O O . GLU A 1 181 ? 12.563 -6.079 -21.150 1.00 97.56 181 GLU A O 1
ATOM 1445 N N . GLN A 1 182 ? 12.901 -7.900 -19.881 1.00 97.44 182 GLN A N 1
ATOM 1446 C CA . GLN A 1 182 ? 11.956 -8.732 -20.620 1.00 97.44 182 GLN A CA 1
ATOM 1447 C C . GLN A 1 182 ? 10.538 -8.149 -20.550 1.00 97.44 182 GLN A C 1
ATOM 1449 O O . GLN A 1 182 ? 9.871 -8.042 -21.575 1.00 97.44 182 GLN A O 1
ATOM 1454 N N . MET A 1 183 ? 10.081 -7.763 -19.360 1.00 97.94 183 MET A N 1
ATOM 1455 C CA . MET A 1 183 ? 8.734 -7.229 -19.149 1.00 97.94 183 MET A CA 1
ATOM 1456 C C . MET A 1 183 ? 8.552 -5.813 -19.703 1.00 97.94 183 MET A C 1
ATOM 1458 O O . MET A 1 183 ? 7.441 -5.447 -20.074 1.00 97.94 183 MET A O 1
ATOM 1462 N N . LEU A 1 184 ? 9.616 -5.016 -19.811 1.00 97.69 184 LEU A N 1
ATOM 1463 C CA . LEU A 1 184 ? 9.552 -3.741 -20.527 1.00 97.69 184 LEU A CA 1
ATOM 1464 C C . LEU A 1 184 ? 9.275 -3.952 -22.021 1.00 97.69 184 LEU A C 1
ATOM 1466 O O . LEU A 1 184 ? 8.459 -3.227 -22.594 1.00 97.69 184 LEU A O 1
ATOM 1470 N N . ARG A 1 185 ? 9.894 -4.980 -22.619 1.00 97.38 185 ARG A N 1
ATOM 1471 C CA . ARG A 1 185 ? 9.716 -5.363 -24.030 1.00 97.38 185 ARG A CA 1
ATOM 1472 C C . ARG A 1 185 ? 8.396 -6.096 -24.305 1.00 97.38 185 ARG A C 1
ATOM 1474 O O . ARG A 1 185 ? 7.870 -5.996 -25.408 1.00 97.38 185 ARG A O 1
ATOM 1481 N N . ASP A 1 186 ? 7.860 -6.814 -23.320 1.00 96.56 186 ASP A N 1
ATOM 1482 C CA . ASP A 1 186 ? 6.637 -7.616 -23.431 1.00 96.56 186 ASP A CA 1
ATOM 1483 C C . ASP A 1 186 ? 5.520 -7.060 -22.533 1.00 96.56 186 ASP A C 1
ATOM 1485 O O . ASP A 1 186 ? 5.440 -7.348 -21.332 1.00 96.56 186 ASP A O 1
ATOM 1489 N N . SER A 1 187 ? 4.618 -6.281 -23.138 1.00 94.56 187 SER A N 1
ATOM 1490 C CA . SER A 1 187 ? 3.484 -5.674 -22.436 1.00 94.56 187 SER A CA 1
ATOM 1491 C C . SER A 1 187 ? 2.552 -6.701 -21.795 1.00 94.56 187 SER A C 1
ATOM 1493 O O . SER A 1 187 ? 2.046 -6.444 -20.707 1.00 94.56 187 SER A O 1
ATOM 1495 N N . MET A 1 188 ? 2.366 -7.887 -22.385 1.00 97.00 188 MET A N 1
ATOM 1496 C CA . MET A 1 188 ? 1.474 -8.902 -21.816 1.00 97.00 188 MET A CA 1
ATOM 1497 C C . MET A 1 188 ? 2.016 -9.442 -20.492 1.00 97.00 188 MET A C 1
ATOM 1499 O O . MET A 1 188 ? 1.256 -9.660 -19.542 1.00 97.00 188 MET A O 1
ATOM 1503 N N . GLN A 1 189 ? 3.333 -9.649 -20.401 1.00 97.25 189 GLN A N 1
ATOM 1504 C CA . GLN A 1 189 ? 3.961 -10.073 -19.150 1.00 97.25 189 GLN A CA 1
ATOM 1505 C C . GLN A 1 189 ? 3.884 -8.986 -18.078 1.00 97.25 189 GLN A C 1
ATOM 1507 O O . GLN A 1 189 ? 3.578 -9.298 -16.922 1.00 97.25 189 GLN A O 1
ATOM 1512 N N . PHE A 1 190 ? 4.109 -7.728 -18.460 1.00 98.06 190 PHE A N 1
ATOM 1513 C CA . PHE A 1 190 ? 3.934 -6.581 -17.573 1.00 98.06 190 PHE A CA 1
ATOM 1514 C C . PHE A 1 190 ? 2.494 -6.480 -17.046 1.00 98.06 190 PHE A C 1
ATOM 1516 O O . PHE A 1 190 ? 2.271 -6.461 -15.835 1.00 98.06 190 PHE A O 1
ATOM 1523 N N . ASP A 1 191 ? 1.498 -6.537 -17.926 1.00 96.50 191 ASP A N 1
ATOM 1524 C CA . ASP A 1 191 ? 0.085 -6.452 -17.547 1.00 96.50 191 ASP A CA 1
ATOM 1525 C C . ASP A 1 191 ? -0.328 -7.633 -16.660 1.00 96.50 191 ASP A C 1
ATOM 1527 O O . ASP A 1 191 ? -1.077 -7.491 -15.687 1.00 96.50 191 ASP A O 1
ATOM 1531 N N . SER A 1 192 ? 0.194 -8.829 -16.947 1.00 96.31 192 SER A N 1
ATOM 1532 C CA . SER A 1 192 ? -0.008 -9.993 -16.089 1.00 96.31 192 SER A CA 1
ATOM 1533 C C . SER A 1 192 ? 0.627 -9.822 -14.711 1.00 96.31 192 SER A C 1
ATOM 1535 O O . SER A 1 192 ? 0.121 -10.404 -13.752 1.00 96.31 192 SER A O 1
ATOM 1537 N N . TYR A 1 193 ? 1.737 -9.102 -14.587 1.00 96.81 193 TYR A N 1
ATOM 1538 C CA . TYR A 1 193 ? 2.337 -8.788 -13.295 1.00 96.81 193 TYR A CA 1
ATOM 1539 C C . TYR A 1 193 ? 1.465 -7.816 -12.498 1.00 96.81 193 TYR A C 1
ATOM 1541 O O . TYR A 1 193 ? 1.085 -8.138 -11.372 1.00 96.81 193 TYR A O 1
ATOM 1549 N N . ILE A 1 194 ? 1.038 -6.707 -13.113 1.00 96.38 194 ILE A N 1
ATOM 1550 C CA . ILE A 1 194 ? 0.165 -5.715 -12.467 1.00 96.38 194 ILE A CA 1
ATOM 1551 C C . ILE A 1 194 ? -1.124 -6.365 -11.949 1.00 96.38 194 ILE A C 1
ATOM 1553 O O . ILE A 1 194 ? -1.451 -6.221 -10.768 1.00 96.38 194 ILE A O 1
ATOM 1557 N N . ARG A 1 195 ? -1.812 -7.157 -12.786 1.00 93.88 195 ARG A N 1
ATOM 1558 C CA . ARG A 1 195 ? -3.065 -7.840 -12.407 1.00 93.88 195 ARG A CA 1
ATOM 1559 C C . ARG A 1 195 ? -2.908 -8.856 -11.275 1.00 93.88 195 ARG A C 1
ATOM 1561 O O . ARG A 1 195 ? -3.871 -9.107 -10.556 1.00 93.88 195 ARG A O 1
ATOM 1568 N N . ARG A 1 196 ? -1.733 -9.478 -11.134 1.00 94.19 196 ARG A N 1
ATOM 1569 C CA . ARG A 1 196 ? -1.477 -10.493 -10.097 1.00 94.19 196 ARG A CA 1
ATOM 1570 C C . ARG A 1 196 ? -1.128 -9.892 -8.736 1.00 94.19 196 ARG A C 1
ATOM 1572 O O . ARG A 1 196 ? -1.131 -10.640 -7.761 1.00 94.19 196 ARG A O 1
ATOM 1579 N N . GLY A 1 197 ? -0.854 -8.588 -8.655 1.00 94.06 197 GLY A N 1
ATOM 1580 C CA . GLY A 1 197 ? -0.552 -7.911 -7.393 1.00 94.06 197 GLY A CA 1
ATOM 1581 C C . GLY A 1 197 ? -1.717 -7.987 -6.400 1.00 94.06 197 GLY A C 1
ATOM 1582 O O . GLY A 1 197 ? -2.854 -7.634 -6.731 1.00 94.06 197 GLY A O 1
ATOM 1583 N N . LYS A 1 198 ? -1.429 -8.440 -5.178 1.00 95.50 198 LYS A N 1
ATOM 1584 C CA . LYS A 1 198 ? -2.408 -8.618 -4.100 1.00 95.50 198 LYS A CA 1
ATOM 1585 C C . LYS A 1 198 ? -2.051 -7.776 -2.884 1.00 95.50 198 LYS A C 1
ATOM 1587 O O . LYS A 1 198 ? -0.877 -7.661 -2.556 1.00 95.50 198 LYS A O 1
ATOM 1592 N N . SER A 1 199 ? -3.084 -7.290 -2.202 1.00 96.69 199 SER A N 1
ATOM 1593 C CA . SER A 1 199 ? -2.945 -6.637 -0.902 1.00 96.69 199 SER A CA 1
ATOM 1594 C C . SER A 1 199 ? -2.539 -7.652 0.164 1.00 96.69 199 SER A C 1
ATOM 1596 O O . SER A 1 199 ? -3.030 -8.784 0.139 1.00 96.69 199 SER A O 1
ATOM 1598 N N . GLU A 1 200 ? -1.684 -7.245 1.104 1.00 95.75 200 GLU A N 1
ATOM 1599 C CA . GLU A 1 200 ? -1.419 -8.032 2.315 1.00 95.75 200 GLU A CA 1
ATOM 1600 C C . GLU A 1 200 ? -2.598 -7.984 3.286 1.00 95.75 200 GLU A C 1
ATOM 1602 O O . GLU A 1 200 ? -2.971 -9.004 3.852 1.00 95.75 200 GLU A O 1
ATOM 1607 N N . ILE A 1 201 ? -3.248 -6.822 3.409 1.00 96.75 201 ILE A N 1
ATOM 1608 C CA . ILE A 1 201 ? -4.496 -6.701 4.162 1.00 96.75 201 ILE A CA 1
ATOM 1609 C C . ILE A 1 201 ? -5.582 -7.455 3.393 1.00 96.75 201 ILE A C 1
ATOM 1611 O O . ILE A 1 201 ? -5.887 -7.121 2.242 1.00 96.75 201 ILE A O 1
ATOM 1615 N N . HIS A 1 202 ? -6.146 -8.482 4.023 1.00 96.50 202 HIS A N 1
ATOM 1616 C CA . HIS A 1 202 ? -7.207 -9.301 3.456 1.00 96.50 202 HIS A CA 1
ATOM 1617 C C . HIS A 1 202 ? -8.582 -8.626 3.541 1.00 96.50 202 HIS A C 1
ATOM 1619 O O . HIS A 1 202 ? -8.783 -7.621 4.224 1.00 96.50 202 HIS A O 1
ATOM 1625 N N . TRP A 1 203 ? -9.556 -9.228 2.861 1.00 96.88 203 TRP A N 1
ATOM 1626 C CA . TRP A 1 203 ? -10.970 -8.902 3.009 1.00 96.88 203 TRP A CA 1
ATOM 1627 C C . TRP A 1 203 ? -11.766 -10.168 3.291 1.00 96.88 203 TRP A C 1
ATOM 1629 O O . TRP A 1 203 ? -11.723 -11.112 2.492 1.00 96.88 203 TRP A O 1
ATOM 1639 N N . SER A 1 204 ? -12.496 -10.198 4.409 1.00 94.94 204 SER A N 1
ATOM 1640 C CA . SER A 1 204 ? -13.260 -11.379 4.837 1.00 94.94 204 SER A CA 1
ATOM 1641 C C . SER A 1 204 ? -12.399 -12.651 4.822 1.00 94.94 204 SER A C 1
ATOM 1643 O O . SER A 1 204 ? -12.733 -13.644 4.168 1.00 94.94 204 SER A O 1
ATOM 1645 N N . ASN A 1 205 ? -11.239 -12.590 5.478 1.00 93.44 205 ASN A N 1
ATOM 1646 C CA . ASN A 1 205 ? -10.229 -13.652 5.537 1.00 93.44 205 ASN A CA 1
ATOM 1647 C C . ASN A 1 205 ? -9.656 -14.148 4.190 1.00 93.44 205 ASN A C 1
ATOM 1649 O O . ASN A 1 205 ? -9.074 -15.238 4.110 1.00 93.44 205 ASN A O 1
ATOM 1653 N N . ARG A 1 206 ? -9.828 -13.390 3.097 1.00 94.19 206 ARG A N 1
ATOM 1654 C CA . ARG A 1 206 ? -9.319 -13.750 1.765 1.00 94.19 206 ARG A CA 1
ATOM 1655 C C . ARG A 1 206 ? -8.348 -12.713 1.223 1.00 94.19 206 ARG A C 1
ATOM 1657 O O . ARG A 1 206 ? -8.613 -11.513 1.237 1.00 94.19 206 ARG A O 1
ATOM 1664 N N . LYS A 1 207 ? -7.255 -13.207 0.636 1.00 94.31 207 LYS A N 1
ATOM 1665 C CA . LYS A 1 207 ? -6.288 -12.384 -0.092 1.00 94.31 207 LYS A CA 1
ATOM 1666 C C . LYS A 1 207 ? -6.825 -11.993 -1.462 1.00 94.31 207 LYS A C 1
ATOM 1668 O O . LYS A 1 207 ? -6.942 -12.840 -2.352 1.00 94.31 207 LYS A O 1
ATOM 1673 N N . ILE A 1 208 ? -7.128 -10.710 -1.619 1.00 96.25 208 ILE A N 1
ATOM 1674 C CA . ILE A 1 208 ? -7.694 -10.118 -2.834 1.00 96.25 208 ILE A CA 1
ATOM 1675 C C . ILE A 1 208 ? -6.710 -9.140 -3.489 1.00 96.25 208 ILE A C 1
ATOM 1677 O O . ILE A 1 208 ? -5.665 -8.805 -2.925 1.00 96.25 208 ILE A O 1
ATOM 1681 N N . SER A 1 209 ? -7.000 -8.727 -4.724 1.00 96.38 209 SER A N 1
ATOM 1682 C CA . SER A 1 209 ? -6.189 -7.716 -5.408 1.00 96.38 209 SER A CA 1
ATOM 1683 C C . SER A 1 209 ? -6.329 -6.353 -4.726 1.00 96.38 209 SER A C 1
ATOM 1685 O O . SER A 1 209 ? -7.323 -6.086 -4.054 1.00 96.38 209 SER A O 1
ATOM 1687 N N . HIS A 1 210 ? -5.355 -5.469 -4.938 1.00 95.75 210 HIS A N 1
ATOM 1688 C CA . HIS A 1 210 ? -5.433 -4.095 -4.431 1.00 95.75 210 HIS A CA 1
ATOM 1689 C C . HIS A 1 210 ? -6.697 -3.363 -4.896 1.00 95.75 210 HIS A C 1
ATOM 1691 O O . HIS A 1 210 ? -7.396 -2.767 -4.084 1.00 95.75 210 HIS A O 1
ATOM 1697 N N . GLY A 1 211 ? -7.019 -3.452 -6.193 1.00 93.00 211 GLY A N 1
ATOM 1698 C CA . GLY A 1 211 ? -8.218 -2.822 -6.749 1.00 93.00 211 GLY A CA 1
ATOM 1699 C C . GLY A 1 211 ? -9.508 -3.389 -6.153 1.00 93.00 211 GLY A C 1
ATOM 1700 O O . GLY A 1 211 ? -10.421 -2.630 -5.850 1.00 93.00 211 GLY A O 1
ATOM 1701 N N . ALA A 1 212 ? -9.561 -4.704 -5.905 1.00 94.31 212 ALA A N 1
ATOM 1702 C CA . ALA A 1 212 ? -10.706 -5.315 -5.236 1.00 94.31 212 ALA A CA 1
ATOM 1703 C C . ALA A 1 212 ? -10.849 -4.812 -3.793 1.00 94.31 212 ALA A C 1
ATOM 1705 O O . ALA A 1 212 ? -11.953 -4.474 -3.388 1.00 94.31 212 ALA A O 1
ATOM 1706 N N . LEU A 1 213 ? -9.751 -4.700 -3.035 1.00 96.00 213 LEU A N 1
ATOM 1707 C CA . LEU A 1 213 ? -9.813 -4.180 -1.666 1.00 96.00 213 LEU A CA 1
ATOM 1708 C C . LEU A 1 213 ? -10.292 -2.729 -1.635 1.00 96.00 213 LEU A C 1
ATOM 1710 O O . LEU A 1 213 ? -11.142 -2.385 -0.821 1.00 96.00 213 LEU A O 1
ATOM 1714 N N . ILE A 1 214 ? -9.799 -1.890 -2.547 1.00 94.19 214 ILE A N 1
ATOM 1715 C CA . ILE A 1 214 ? -10.289 -0.516 -2.681 1.00 94.19 214 ILE A CA 1
ATOM 1716 C C . ILE A 1 214 ? -11.788 -0.508 -2.999 1.00 94.19 214 ILE A C 1
ATOM 1718 O O . ILE A 1 214 ? -12.526 0.232 -2.358 1.00 94.19 214 ILE A O 1
ATOM 1722 N N . ALA A 1 215 ? -12.253 -1.338 -3.937 1.00 92.31 215 ALA A N 1
ATOM 1723 C CA . ALA A 1 215 ? -13.668 -1.407 -4.301 1.00 92.31 215 ALA A CA 1
ATOM 1724 C C . ALA A 1 215 ? -14.566 -1.791 -3.112 1.00 92.31 215 ALA A C 1
ATOM 1726 O O . ALA A 1 215 ? -15.614 -1.179 -2.914 1.00 92.31 215 ALA A O 1
ATOM 1727 N N . GLU A 1 216 ? -14.135 -2.746 -2.287 1.00 94.88 216 GLU A N 1
ATOM 1728 C CA . GLU A 1 216 ? -14.835 -3.116 -1.052 1.00 94.88 216 GLU A CA 1
ATOM 1729 C C . GLU A 1 216 ? -14.879 -1.939 -0.062 1.00 94.88 216 GLU A C 1
ATOM 1731 O O . GLU A 1 216 ? -15.937 -1.601 0.474 1.00 94.88 216 GLU A O 1
ATOM 1736 N N . LEU A 1 217 ? -13.752 -1.243 0.125 1.00 94.25 217 LEU A N 1
ATOM 1737 C CA . LEU A 1 217 ? -13.657 -0.102 1.038 1.00 94.25 217 LEU A CA 1
ATOM 1738 C C . LEU A 1 217 ? -14.431 1.130 0.564 1.00 94.25 217 LEU A C 1
ATOM 1740 O O . LEU A 1 217 ? -14.866 1.910 1.406 1.00 94.25 217 LEU A O 1
ATOM 1744 N N . VAL A 1 218 ? -14.663 1.309 -0.740 1.00 91.69 218 VAL A N 1
ATOM 1745 C CA . VAL A 1 218 ? -15.498 2.407 -1.263 1.00 91.69 218 VAL A CA 1
ATOM 1746 C C . VAL A 1 218 ? -16.920 2.345 -0.705 1.00 91.69 218 VAL A C 1
ATOM 1748 O O . VAL A 1 218 ? -17.514 3.392 -0.459 1.00 91.69 218 VAL A O 1
ATOM 1751 N N . SER A 1 219 ? -17.451 1.150 -0.432 1.00 86.62 219 SER A N 1
ATOM 1752 C CA . SER A 1 219 ? -18.786 1.008 0.164 1.00 86.62 219 SER A CA 1
ATOM 1753 C C . SER A 1 219 ? -18.883 1.563 1.594 1.00 86.62 219 SER A C 1
ATOM 1755 O O . SER A 1 219 ? -19.960 1.976 2.017 1.00 86.62 219 SER A O 1
ATOM 1757 N N . LEU A 1 220 ? -17.761 1.608 2.321 1.00 88.81 220 LEU A N 1
ATOM 1758 C CA . LEU A 1 220 ? -17.690 2.020 3.727 1.00 88.81 220 LEU A CA 1
ATOM 1759 C C . LEU A 1 220 ? -17.067 3.414 3.912 1.00 88.81 220 LEU A C 1
ATOM 1761 O O . LEU A 1 220 ? -17.463 4.159 4.803 1.00 88.81 220 LEU A O 1
ATOM 1765 N N . TYR A 1 221 ? -16.097 3.766 3.066 1.00 91.12 221 TYR A N 1
ATOM 1766 C CA . TYR A 1 221 ? -15.244 4.957 3.168 1.00 91.12 221 TYR A CA 1
ATOM 1767 C C . TYR A 1 221 ? -15.211 5.757 1.856 1.00 91.12 221 TYR A C 1
ATOM 1769 O O . TYR A 1 221 ? -14.212 6.403 1.536 1.00 91.12 221 TYR A O 1
ATOM 1777 N N . GLY A 1 222 ? -16.293 5.707 1.071 1.00 88.56 222 GLY A N 1
ATOM 1778 C CA . GLY A 1 222 ? -16.352 6.245 -0.291 1.00 88.56 222 GLY A CA 1
ATOM 1779 C C . GLY A 1 222 ? -15.906 7.700 -0.421 1.00 88.56 222 GLY A C 1
ATOM 1780 O O . GLY A 1 222 ? -15.090 8.002 -1.289 1.00 88.56 222 GLY A O 1
ATOM 1781 N N . ASP A 1 223 ? -16.366 8.591 0.461 1.00 88.31 223 ASP A N 1
ATOM 1782 C CA . ASP A 1 223 ? -15.976 10.007 0.421 1.00 88.31 223 ASP A CA 1
ATOM 1783 C C . ASP A 1 223 ? -14.500 10.214 0.774 1.00 88.31 223 ASP A C 1
ATOM 1785 O O . ASP A 1 223 ? -13.807 10.975 0.101 1.00 88.31 223 ASP A O 1
ATOM 1789 N N . THR A 1 224 ? -13.988 9.498 1.782 1.00 88.81 224 THR A N 1
ATOM 1790 C CA . THR A 1 224 ? -12.563 9.524 2.143 1.00 88.81 224 THR A CA 1
ATOM 1791 C C . THR A 1 224 ? -11.700 9.093 0.965 1.00 88.81 224 THR A C 1
ATOM 1793 O O . THR A 1 224 ? -10.768 9.807 0.595 1.00 88.81 224 THR A O 1
ATOM 1796 N N . ILE A 1 225 ? -12.032 7.958 0.344 1.00 91.12 225 ILE A N 1
ATOM 1797 C CA . ILE A 1 225 ? -11.261 7.431 -0.781 1.00 91.12 225 ILE A CA 1
ATOM 1798 C C . ILE A 1 225 ? -11.373 8.364 -1.984 1.00 91.12 225 ILE A C 1
ATOM 1800 O O . ILE A 1 225 ? -10.354 8.679 -2.589 1.00 91.12 225 ILE A O 1
ATOM 1804 N N . ARG A 1 226 ? -12.572 8.862 -2.307 1.00 88.44 226 ARG A N 1
ATOM 1805 C CA . ARG A 1 226 ? -12.770 9.801 -3.419 1.00 88.44 226 ARG A CA 1
ATOM 1806 C C . ARG A 1 226 ? -11.922 11.054 -3.232 1.00 88.44 226 ARG A C 1
ATOM 1808 O O . ARG A 1 226 ? -11.174 11.410 -4.135 1.00 88.44 226 ARG A O 1
ATOM 1815 N N . ASN A 1 227 ? -11.990 11.683 -2.060 1.00 89.25 227 ASN A N 1
ATOM 1816 C CA . ASN A 1 227 ? -11.210 12.883 -1.762 1.00 89.25 227 ASN A CA 1
ATOM 1817 C C . ASN A 1 227 ? -9.708 12.603 -1.865 1.00 89.25 227 ASN A C 1
ATOM 1819 O O . ASN A 1 227 ? -8.979 13.382 -2.478 1.00 89.25 227 ASN A O 1
ATOM 1823 N N . ARG A 1 228 ? -9.250 11.462 -1.332 1.00 90.12 228 ARG A N 1
ATOM 1824 C CA . ARG A 1 228 ? -7.846 11.055 -1.428 1.00 90.12 228 ARG A CA 1
ATOM 1825 C C . ARG A 1 228 ? -7.410 10.844 -2.875 1.00 90.12 228 ARG A C 1
ATOM 1827 O O . ARG A 1 228 ? -6.368 11.367 -3.258 1.00 90.12 228 ARG A O 1
ATOM 1834 N N . VAL A 1 229 ? -8.181 10.103 -3.668 1.00 90.81 229 VAL A N 1
ATOM 1835 C CA . VAL A 1 229 ? -7.871 9.825 -5.077 1.00 90.81 229 VAL A CA 1
ATOM 1836 C C . VAL A 1 229 ? -7.847 11.120 -5.888 1.00 90.81 229 VAL A C 1
ATOM 1838 O O . VAL A 1 229 ? -6.903 11.317 -6.647 1.00 90.81 229 VAL A O 1
ATOM 1841 N N . SER A 1 230 ? -8.793 12.038 -5.667 1.00 90.56 230 SER A N 1
ATOM 1842 C CA . SER A 1 230 ? -8.782 13.365 -6.298 1.00 90.56 230 SER A CA 1
ATOM 1843 C C . SER A 1 230 ? -7.520 14.156 -5.944 1.00 90.56 230 SER A C 1
ATOM 1845 O O . SER A 1 230 ? -6.838 14.648 -6.838 1.00 90.56 230 SER A O 1
ATOM 1847 N N . SER A 1 231 ? -7.139 14.216 -4.661 1.00 90.25 231 SER A N 1
ATOM 1848 C CA . SER A 1 231 ? -5.894 14.885 -4.253 1.00 90.25 231 SER A CA 1
ATOM 1849 C C . SER A 1 231 ? -4.653 14.236 -4.869 1.00 90.25 231 SER A C 1
ATOM 1851 O O . SER A 1 231 ? -3.726 14.931 -5.272 1.00 90.25 231 SER A O 1
ATOM 1853 N N . VAL A 1 232 ? -4.617 12.903 -4.955 1.00 91.44 232 VAL A N 1
ATOM 1854 C CA . VAL A 1 232 ? -3.520 12.182 -5.614 1.00 91.44 232 VAL A CA 1
ATOM 1855 C C . VAL A 1 232 ? -3.466 12.532 -7.100 1.00 91.44 232 VAL A C 1
ATOM 1857 O O . VAL A 1 232 ? -2.380 12.792 -7.607 1.00 91.44 232 VAL A O 1
ATOM 1860 N N . GLN A 1 233 ? -4.609 12.598 -7.782 1.00 92.00 233 GLN A N 1
ATOM 1861 C CA . GLN A 1 233 ? -4.692 12.954 -9.198 1.00 92.00 233 GLN A CA 1
ATOM 1862 C C . GLN A 1 233 ? -4.190 14.380 -9.475 1.00 92.00 233 GLN A C 1
ATOM 1864 O O . GLN A 1 233 ? -3.473 14.590 -10.448 1.00 92.00 233 GLN A O 1
ATOM 1869 N N . GLU A 1 234 ? -4.516 15.347 -8.615 1.00 92.56 234 GLU A N 1
ATOM 1870 C CA . GLU A 1 234 ? -4.050 16.738 -8.740 1.00 92.56 234 GLU A CA 1
ATOM 1871 C C . GLU A 1 234 ? -2.541 16.890 -8.493 1.00 92.56 234 GLU A C 1
ATOM 1873 O O . GLU A 1 234 ? -1.875 17.721 -9.116 1.00 92.56 234 GLU A O 1
ATOM 1878 N N . LEU A 1 235 ? -1.991 16.094 -7.573 1.00 93.06 235 LEU A N 1
ATOM 1879 C CA . LEU A 1 235 ? -0.573 16.135 -7.209 1.00 93.06 235 LEU A CA 1
ATOM 1880 C C . LEU A 1 235 ? 0.311 15.292 -8.132 1.00 93.06 235 LEU A C 1
ATOM 1882 O O . LEU A 1 235 ? 1.520 15.528 -8.196 1.00 93.06 235 LEU A O 1
ATOM 1886 N N . TYR A 1 236 ? -0.260 14.302 -8.818 1.00 94.12 236 TYR A N 1
ATOM 1887 C CA . TYR A 1 236 ? 0.485 13.353 -9.631 1.00 94.12 236 TYR A CA 1
ATOM 1888 C C . TYR A 1 236 ? 1.144 14.042 -10.830 1.00 94.12 236 TYR A C 1
ATOM 1890 O O . TYR A 1 236 ? 0.489 14.546 -11.740 1.00 94.12 236 TYR A O 1
ATOM 1898 N N . LYS A 1 237 ? 2.479 14.041 -10.824 1.00 94.94 237 LYS A N 1
ATOM 1899 C CA . LYS A 1 237 ? 3.322 14.614 -11.874 1.00 94.94 237 LYS A CA 1
ATOM 1900 C C . LYS A 1 237 ? 4.359 13.569 -12.296 1.00 94.94 237 LYS A C 1
ATOM 1902 O O . LYS A 1 237 ? 5.354 13.411 -11.584 1.00 94.94 237 LYS A O 1
ATOM 1907 N N . PRO A 1 238 ? 4.153 12.847 -13.414 1.00 92.62 238 PRO A N 1
ATOM 1908 C CA . PRO A 1 238 ? 5.037 11.750 -13.817 1.00 92.62 238 PRO A CA 1
ATOM 1909 C C . PRO A 1 238 ? 6.493 12.205 -13.986 1.00 92.62 238 PRO A C 1
ATOM 1911 O O . PRO A 1 238 ? 7.398 11.515 -13.523 1.00 92.62 238 PRO A O 1
ATOM 1914 N N . ASP A 1 239 ? 6.722 13.406 -14.523 1.00 95.31 239 ASP A N 1
ATOM 1915 C CA . ASP A 1 239 ? 8.069 13.965 -14.709 1.00 95.31 239 ASP A CA 1
ATOM 1916 C C . ASP A 1 239 ? 8.804 14.210 -13.383 1.00 95.31 239 ASP A C 1
ATOM 1918 O O . ASP A 1 239 ? 10.019 14.020 -13.292 1.00 95.31 239 ASP A O 1
ATOM 1922 N N . GLN A 1 240 ? 8.082 14.592 -12.323 1.00 95.88 240 GLN A N 1
ATOM 1923 C CA . GLN A 1 240 ? 8.679 14.749 -10.994 1.00 95.88 240 GLN A CA 1
ATOM 1924 C C . GLN A 1 240 ? 9.084 13.397 -10.401 1.00 95.88 240 GLN A C 1
ATOM 1926 O O . GLN A 1 240 ? 10.135 13.298 -9.774 1.00 95.88 240 GLN A O 1
ATOM 1931 N N . ILE A 1 241 ? 8.291 12.348 -10.634 1.00 95.12 241 ILE A N 1
ATOM 1932 C CA . ILE A 1 241 ? 8.622 10.987 -10.191 1.00 95.12 241 ILE A CA 1
ATOM 1933 C C . ILE A 1 241 ? 9.824 10.454 -10.972 1.00 95.12 241 ILE A C 1
ATOM 1935 O O . ILE A 1 241 ? 10.739 9.901 -10.370 1.00 95.12 241 ILE A O 1
ATOM 1939 N N . ALA A 1 242 ? 9.857 10.657 -12.290 1.00 95.06 242 ALA A N 1
ATOM 1940 C CA . ALA A 1 242 ? 11.001 10.296 -13.121 1.00 95.06 242 ALA A CA 1
ATOM 1941 C C . ALA A 1 242 ? 12.283 11.002 -12.648 1.00 95.06 242 ALA A C 1
ATOM 1943 O O . ALA A 1 242 ? 13.323 10.363 -12.507 1.00 95.06 242 ALA A O 1
ATOM 1944 N N . SER A 1 243 ? 12.187 12.296 -12.327 1.00 94.88 243 SER A N 1
ATOM 1945 C CA . SER A 1 243 ? 13.315 13.077 -11.804 1.00 94.88 243 SER A CA 1
ATOM 1946 C C . SER A 1 243 ? 13.791 12.555 -10.447 1.00 94.88 243 SER A C 1
ATOM 1948 O O . SER A 1 243 ? 14.992 12.421 -10.236 1.00 94.88 243 SER A O 1
ATOM 1950 N N . LEU A 1 244 ? 12.859 12.204 -9.553 1.00 94.62 244 LEU A N 1
ATOM 1951 C CA . LEU A 1 244 ? 13.170 11.603 -8.254 1.00 94.62 244 LEU A CA 1
ATOM 1952 C C . LEU A 1 244 ? 13.889 10.258 -8.409 1.00 94.62 244 LEU A C 1
ATOM 1954 O O . LEU A 1 244 ? 14.861 10.006 -7.704 1.00 94.62 244 LEU A O 1
ATOM 1958 N N . LEU A 1 245 ? 13.419 9.402 -9.323 1.00 93.75 245 LEU A N 1
ATOM 1959 C CA . LEU A 1 245 ? 14.047 8.113 -9.619 1.00 93.75 245 LEU A CA 1
ATOM 1960 C C . LEU A 1 245 ? 15.456 8.292 -10.193 1.00 93.75 245 LEU A C 1
ATOM 1962 O O . LEU A 1 245 ? 16.355 7.551 -9.818 1.00 93.75 245 LEU A O 1
ATOM 1966 N N . ALA A 1 246 ? 15.663 9.285 -11.059 1.00 90.88 246 ALA A N 1
ATOM 1967 C CA . ALA A 1 246 ? 16.978 9.588 -11.613 1.00 90.88 246 ALA A CA 1
ATOM 1968 C C . ALA A 1 246 ? 17.968 10.098 -10.549 1.00 90.88 246 ALA A C 1
ATOM 1970 O O . ALA A 1 246 ? 19.164 9.833 -10.652 1.00 90.88 246 ALA A O 1
ATOM 1971 N N . SER A 1 247 ? 17.483 10.796 -9.516 1.00 92.31 247 SER A N 1
ATOM 1972 C CA . SER A 1 247 ? 18.320 11.333 -8.438 1.00 92.31 247 SER A CA 1
ATOM 1973 C C . SER A 1 247 ? 18.545 10.369 -7.267 1.00 92.31 247 SER A C 1
ATOM 1975 O O . SER A 1 247 ? 19.302 10.707 -6.360 1.00 92.31 247 SER A O 1
ATOM 1977 N N . THR A 1 248 ? 17.920 9.180 -7.229 1.00 88.69 248 THR A N 1
ATOM 1978 C CA . THR A 1 248 ? 18.078 8.247 -6.085 1.00 88.69 248 THR A CA 1
ATOM 1979 C C . THR A 1 248 ? 19.525 7.846 -5.842 1.00 88.69 248 THR A C 1
ATOM 1981 O O . THR A 1 248 ? 19.921 7.583 -4.708 1.00 88.69 248 THR A O 1
ATOM 1984 N N . ASP A 1 249 ? 20.314 7.822 -6.911 1.00 88.69 249 ASP A N 1
ATOM 1985 C CA . ASP A 1 249 ? 21.663 7.278 -6.908 1.00 88.69 249 ASP A CA 1
ATOM 1986 C C . ASP A 1 249 ? 22.738 8.355 -6.687 1.00 88.69 249 ASP A C 1
ATOM 1988 O O . ASP A 1 249 ? 23.928 8.032 -6.641 1.00 88.69 249 ASP A O 1
ATOM 1992 N N . GLU A 1 250 ? 22.335 9.622 -6.527 1.00 88.06 250 GLU A N 1
ATOM 1993 C CA . GLU A 1 250 ? 23.233 10.775 -6.364 1.00 88.06 250 GLU A CA 1
ATOM 1994 C C . GLU A 1 250 ? 24.158 10.621 -5.145 1.00 88.06 250 GLU A C 1
ATOM 1996 O O . GLU A 1 250 ? 25.322 11.010 -5.188 1.00 88.06 250 GLU A O 1
ATOM 2001 N N . PHE A 1 251 ? 23.671 9.982 -4.077 1.00 86.31 251 PHE A N 1
ATOM 2002 C CA . PHE A 1 251 ? 24.428 9.774 -2.838 1.00 86.31 251 PHE A CA 1
ATOM 2003 C C . PHE A 1 251 ? 25.254 8.483 -2.813 1.00 86.31 251 PHE A C 1
ATOM 2005 O O . PHE A 1 251 ? 25.987 8.241 -1.851 1.00 86.31 251 PHE A O 1
ATOM 2012 N N . ILE A 1 252 ? 25.143 7.633 -3.836 1.00 88.44 252 ILE A N 1
ATOM 2013 C CA . ILE A 1 252 ? 25.956 6.418 -3.921 1.00 88.44 252 ILE A CA 1
ATOM 2014 C C . ILE A 1 252 ? 27.361 6.838 -4.386 1.00 88.44 252 ILE A C 1
ATOM 2016 O O . ILE A 1 252 ? 27.469 7.525 -5.407 1.00 88.44 252 ILE A O 1
ATOM 2020 N N . PRO A 1 253 ? 28.445 6.431 -3.700 1.00 91.31 253 PRO A N 1
ATOM 2021 C CA . PRO A 1 253 ? 29.802 6.798 -4.095 1.00 91.31 253 PRO A CA 1
ATOM 2022 C C . PRO A 1 253 ? 30.160 6.351 -5.518 1.00 91.31 253 PRO A C 1
ATOM 2024 O O . PRO A 1 253 ? 29.667 5.340 -6.025 1.00 91.31 253 PRO A O 1
ATOM 2027 N N . HIS A 1 254 ? 31.033 7.107 -6.180 1.00 86.44 254 HIS A N 1
ATOM 2028 C CA . HIS A 1 254 ? 31.587 6.712 -7.476 1.00 86.44 254 HIS A CA 1
ATOM 2029 C C . HIS A 1 254 ? 32.607 5.575 -7.300 1.00 86.44 254 HIS A C 1
ATOM 2031 O O . HIS A 1 254 ? 33.403 5.607 -6.366 1.00 86.44 254 HIS A O 1
ATOM 2037 N N . GLY A 1 255 ? 32.599 4.595 -8.208 1.00 89.06 255 GLY A N 1
ATOM 2038 C CA . GLY A 1 255 ? 33.489 3.427 -8.182 1.00 89.06 255 GLY A CA 1
ATOM 2039 C C . GLY A 1 255 ? 32.770 2.170 -8.670 1.00 89.06 255 GLY A C 1
ATOM 2040 O O . GLY A 1 255 ? 31.583 1.996 -8.392 1.00 89.06 255 GLY A O 1
ATOM 2041 N N . LYS A 1 256 ? 33.476 1.288 -9.392 1.00 88.25 256 LYS A N 1
ATOM 2042 C CA . LYS A 1 256 ? 32.887 0.057 -9.961 1.00 88.25 256 LYS A CA 1
ATOM 2043 C C . LYS A 1 256 ? 32.319 -0.874 -8.887 1.00 88.25 256 LYS A C 1
ATOM 2045 O O . LYS A 1 256 ? 31.390 -1.631 -9.140 1.00 88.25 256 LYS A O 1
ATOM 2050 N N . GLU A 1 257 ? 32.874 -0.811 -7.684 1.00 93.31 257 GLU A N 1
ATOM 2051 C CA . GLU A 1 257 ? 32.431 -1.544 -6.504 1.00 93.31 257 GLU A CA 1
ATOM 2052 C C . GLU A 1 257 ? 31.055 -1.096 -5.983 1.00 93.31 257 GLU A C 1
ATOM 2054 O O . GLU A 1 257 ? 30.402 -1.847 -5.262 1.00 93.31 257 GLU A O 1
ATOM 2059 N N . PHE A 1 258 ? 30.585 0.098 -6.361 1.00 90.75 258 PHE A N 1
ATOM 2060 C CA . PHE A 1 258 ? 29.287 0.631 -5.945 1.00 90.75 258 PHE A CA 1
ATOM 2061 C C . PHE A 1 258 ? 28.216 0.542 -7.037 1.00 90.75 258 PHE A C 1
ATOM 2063 O O . PHE A 1 258 ? 27.038 0.726 -6.733 1.00 90.75 258 PHE A O 1
ATOM 2070 N N . ASP A 1 259 ? 28.582 0.204 -8.277 1.00 86.81 259 ASP A N 1
ATOM 2071 C CA . ASP A 1 259 ? 27.657 0.176 -9.420 1.00 86.81 259 ASP A CA 1
ATOM 2072 C C . ASP A 1 259 ? 26.452 -0.749 -9.186 1.00 86.81 259 ASP A C 1
ATOM 2074 O O . ASP A 1 259 ? 25.339 -0.425 -9.587 1.00 86.81 259 ASP A O 1
ATOM 2078 N N . HIS A 1 260 ? 26.625 -1.859 -8.459 1.00 87.44 260 HIS A N 1
ATOM 2079 C CA . HIS A 1 260 ? 25.521 -2.777 -8.141 1.00 87.44 260 HIS A CA 1
ATOM 2080 C C . HIS A 1 260 ? 24.484 -2.227 -7.143 1.00 87.44 260 HIS A C 1
ATOM 2082 O O . HIS A 1 260 ? 23.429 -2.837 -6.981 1.00 87.44 260 HIS A O 1
ATOM 2088 N N . TYR A 1 261 ? 24.767 -1.104 -6.470 1.00 89.31 261 TYR A N 1
ATOM 2089 C CA . TYR A 1 261 ? 23.802 -0.433 -5.591 1.00 89.31 261 TYR A CA 1
ATOM 2090 C C . TYR A 1 261 ? 22.919 0.559 -6.354 1.00 89.31 261 TYR A C 1
ATOM 2092 O O . TYR A 1 261 ? 21.941 1.049 -5.796 1.00 89.31 261 TYR A O 1
ATOM 2100 N N . ARG A 1 262 ? 23.267 0.863 -7.609 1.00 90.25 262 ARG A N 1
ATOM 2101 C CA . ARG A 1 262 ? 22.563 1.827 -8.452 1.00 90.25 262 ARG A CA 1
ATOM 2102 C C . ARG A 1 262 ? 21.348 1.190 -9.105 1.00 90.25 262 ARG A C 1
ATOM 2104 O O . ARG A 1 262 ? 21.363 0.012 -9.478 1.00 90.25 262 ARG A O 1
ATOM 2111 N N . LEU A 1 263 ? 20.295 1.975 -9.285 1.00 92.50 263 LEU A N 1
ATOM 2112 C CA . LEU A 1 263 ? 19.181 1.573 -10.122 1.00 92.50 263 LEU A CA 1
ATOM 2113 C C . LEU A 1 263 ? 19.627 1.591 -11.584 1.00 92.50 263 LEU A C 1
ATOM 2115 O O . LEU A 1 263 ? 20.186 2.561 -12.087 1.00 92.50 263 LEU A O 1
ATOM 2119 N N . THR A 1 264 ? 19.348 0.509 -12.307 1.00 93.56 264 THR A N 1
ATOM 2120 C CA . THR A 1 264 ? 19.521 0.523 -13.760 1.00 93.56 264 THR A CA 1
ATOM 2121 C C . THR A 1 264 ? 18.450 1.409 -14.397 1.00 93.56 264 THR A C 1
ATOM 2123 O O . THR A 1 264 ? 17.331 1.497 -13.885 1.00 93.56 264 THR A O 1
ATOM 2126 N N . ASN A 1 265 ? 18.741 1.993 -15.563 1.00 94.06 265 ASN A N 1
ATOM 2127 C CA . ASN A 1 265 ? 17.749 2.764 -16.328 1.00 94.06 265 ASN A CA 1
ATOM 2128 C C . ASN A 1 265 ? 16.469 1.948 -16.579 1.00 94.06 265 ASN A C 1
ATOM 2130 O O . ASN A 1 265 ? 15.364 2.449 -16.403 1.00 94.06 265 ASN A O 1
ATOM 2134 N N . ALA A 1 266 ? 16.619 0.657 -16.904 1.00 96.44 266 ALA A N 1
ATOM 2135 C CA . ALA A 1 266 ? 15.493 -0.260 -17.064 1.00 96.44 266 ALA A CA 1
ATOM 2136 C C . ALA A 1 266 ? 14.672 -0.402 -15.769 1.00 96.44 266 ALA A C 1
ATOM 2138 O O . ALA A 1 266 ? 13.446 -0.428 -15.808 1.00 96.44 266 ALA A O 1
ATOM 2139 N N . ARG A 1 267 ? 15.315 -0.464 -14.596 1.00 96.69 267 ARG A N 1
ATOM 2140 C CA . ARG A 1 267 ? 14.607 -0.537 -13.311 1.00 96.69 267 ARG A CA 1
ATOM 2141 C C . ARG A 1 267 ? 13.865 0.765 -13.005 1.00 96.69 267 ARG A C 1
ATOM 2143 O O . ARG A 1 267 ? 12.707 0.696 -12.607 1.00 96.69 267 ARG A O 1
ATOM 2150 N N . GLN A 1 268 ? 14.471 1.926 -13.253 1.00 96.00 268 GLN A N 1
ATOM 2151 C CA . GLN A 1 268 ? 13.799 3.226 -13.109 1.00 96.00 268 GLN A CA 1
ATOM 2152 C C . GLN A 1 268 ? 12.574 3.333 -14.033 1.00 96.00 268 GLN A C 1
ATOM 2154 O O . GLN A 1 268 ? 11.479 3.661 -13.573 1.00 96.00 268 GLN A O 1
ATOM 2159 N N . GLU A 1 269 ? 12.727 2.980 -15.314 1.00 96.94 269 GLU A N 1
ATOM 2160 C CA . GLU A 1 269 ? 11.630 2.953 -16.290 1.00 96.94 269 GLU A CA 1
ATOM 2161 C C . GLU A 1 269 ? 10.505 2.012 -15.842 1.00 96.94 269 GLU A C 1
ATOM 2163 O O . GLU A 1 269 ? 9.326 2.367 -15.875 1.00 96.94 269 GLU A O 1
ATOM 2168 N N . PHE A 1 270 ? 10.860 0.822 -15.359 1.00 97.94 270 PHE A N 1
ATOM 2169 C CA . PHE A 1 270 ? 9.899 -0.165 -14.884 1.00 97.94 270 PHE A CA 1
ATOM 2170 C C . PHE A 1 270 ? 9.125 0.312 -13.652 1.00 97.94 270 PHE A C 1
ATOM 2172 O O . PHE A 1 270 ? 7.901 0.173 -13.612 1.00 97.94 270 PHE A O 1
ATOM 2179 N N . MET A 1 271 ? 9.801 0.924 -12.675 1.00 97.62 271 MET A N 1
ATOM 2180 C CA . MET A 1 271 ? 9.158 1.511 -11.494 1.00 97.62 271 MET A CA 1
ATOM 2181 C C . MET A 1 271 ? 8.185 2.629 -11.890 1.00 97.62 271 MET A C 1
ATOM 2183 O O . MET A 1 271 ? 7.041 2.639 -11.429 1.00 97.62 271 MET A O 1
ATOM 2187 N N . LEU A 1 272 ? 8.595 3.526 -12.793 1.00 97.56 272 LEU A N 1
ATOM 2188 C CA . LEU A 1 272 ? 7.726 4.583 -13.313 1.00 97.56 272 LEU A CA 1
ATOM 2189 C C . LEU A 1 272 ? 6.512 4.000 -14.049 1.00 97.56 272 LEU A C 1
ATOM 2191 O O . LEU A 1 272 ? 5.386 4.470 -13.857 1.00 97.56 272 LEU A O 1
ATOM 2195 N N . ARG A 1 273 ? 6.711 2.944 -14.846 1.00 97.75 273 ARG A N 1
ATOM 2196 C CA . ARG A 1 273 ? 5.636 2.254 -15.567 1.00 97.75 273 ARG A CA 1
ATOM 2197 C C . ARG A 1 273 ? 4.654 1.570 -14.616 1.00 97.75 273 ARG A C 1
ATOM 2199 O O . ARG A 1 273 ? 3.451 1.643 -14.866 1.00 97.75 273 ARG A O 1
ATOM 2206 N N . ILE A 1 274 ? 5.123 0.952 -13.523 1.00 97.75 274 ILE A N 1
ATOM 2207 C CA . ILE A 1 274 ? 4.257 0.395 -12.464 1.00 97.75 274 ILE A CA 1
ATOM 2208 C C . ILE A 1 274 ? 3.357 1.490 -11.896 1.00 97.75 274 ILE A C 1
ATOM 2210 O O . ILE A 1 274 ? 2.136 1.325 -11.892 1.00 97.75 274 ILE A O 1
ATOM 2214 N N . ILE A 1 275 ? 3.960 2.591 -11.436 1.00 97.50 275 ILE A N 1
ATOM 2215 C CA . ILE A 1 275 ? 3.237 3.686 -10.782 1.00 97.50 275 ILE A CA 1
ATOM 2216 C C . ILE A 1 275 ? 2.202 4.270 -11.741 1.00 97.50 275 ILE A C 1
ATOM 2218 O O . ILE A 1 275 ? 1.031 4.368 -11.387 1.00 97.50 275 ILE A O 1
ATOM 2222 N N . SER A 1 276 ? 2.614 4.596 -12.967 1.00 96.81 276 SER A N 1
ATOM 2223 C CA . SER A 1 276 ? 1.740 5.227 -13.963 1.00 96.81 276 SER A CA 1
ATOM 2224 C C . SER A 1 276 ? 0.569 4.317 -14.339 1.00 96.81 276 SER A C 1
ATOM 2226 O O . SER A 1 276 ? -0.581 4.732 -14.266 1.00 96.81 276 SER A O 1
ATOM 2228 N N . THR A 1 277 ? 0.831 3.033 -14.607 1.00 96.75 277 THR A N 1
ATOM 2229 C CA . THR A 1 277 ? -0.228 2.068 -14.961 1.00 96.75 277 THR A CA 1
ATOM 2230 C C . THR A 1 277 ? -1.240 1.886 -13.827 1.00 96.75 277 THR A C 1
ATOM 2232 O O . THR A 1 277 ? -2.445 1.776 -14.063 1.00 96.75 277 THR A O 1
ATOM 2235 N N . ARG A 1 278 ? -0.770 1.837 -12.574 1.00 96.25 278 ARG A N 1
ATOM 2236 C CA . ARG A 1 278 ? -1.642 1.681 -11.400 1.00 96.25 278 ARG A CA 1
ATOM 2237 C C . ARG A 1 278 ? -2.433 2.953 -11.103 1.00 96.25 278 ARG A C 1
ATOM 2239 O O . ARG A 1 278 ? -3.613 2.838 -10.781 1.00 96.25 278 ARG A O 1
ATOM 2246 N N . MET A 1 279 ? -1.827 4.130 -11.267 1.00 94.88 279 MET A N 1
ATOM 2247 C CA . MET A 1 279 ? -2.524 5.420 -11.198 1.00 94.88 279 MET A CA 1
ATOM 2248 C C . MET A 1 279 ? -3.631 5.510 -12.249 1.00 94.88 279 MET A C 1
ATOM 2250 O O . MET A 1 279 ? -4.773 5.793 -11.897 1.00 94.88 279 MET A O 1
ATOM 2254 N N . ASP A 1 280 ? -3.335 5.181 -13.508 1.00 93.75 280 ASP A N 1
ATOM 2255 C CA . ASP A 1 280 ? -4.319 5.208 -14.594 1.00 93.75 280 ASP A CA 1
ATOM 2256 C C . ASP A 1 280 ? -5.505 4.282 -14.309 1.00 93.75 280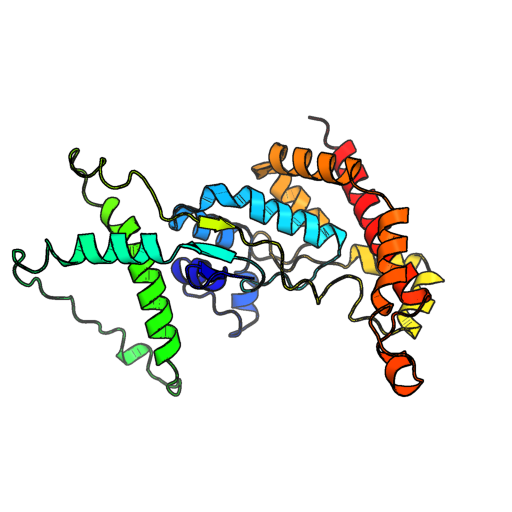 ASP A C 1
ATOM 2258 O O . ASP A 1 280 ? -6.662 4.666 -14.499 1.00 93.75 280 ASP A O 1
ATOM 2262 N N . SER A 1 281 ? -5.236 3.067 -13.813 1.00 92.12 281 SER A N 1
ATOM 2263 C CA . SER A 1 281 ? -6.291 2.138 -13.395 1.00 92.12 281 SER A CA 1
ATOM 2264 C C . SER A 1 281 ? -7.133 2.726 -12.267 1.00 92.12 281 SER A C 1
ATOM 2266 O O . SER A 1 281 ? -8.358 2.701 -12.353 1.00 92.12 281 SER A O 1
ATOM 2268 N N . LEU A 1 282 ? -6.487 3.286 -11.240 1.00 91.00 282 LEU A N 1
ATOM 2269 C CA . LEU A 1 282 ? -7.161 3.890 -10.098 1.00 91.00 282 LEU A CA 1
ATOM 2270 C C . LEU A 1 282 ? -8.069 5.040 -10.557 1.00 91.00 282 LEU A C 1
ATOM 2272 O O . LEU A 1 282 ? -9.272 5.008 -10.319 1.00 91.00 282 LEU A O 1
ATOM 2276 N N . PHE A 1 283 ? -7.546 6.017 -11.296 1.00 90.69 283 PHE A N 1
ATOM 2277 C CA . PHE A 1 283 ? -8.332 7.161 -11.771 1.00 90.69 283 PHE A CA 1
ATOM 2278 C C . PHE A 1 283 ? -9.487 6.734 -12.679 1.00 90.69 283 PHE A C 1
ATOM 2280 O O . PHE A 1 283 ? -10.601 7.255 -12.567 1.00 90.69 283 PHE A O 1
ATOM 2287 N N . LYS A 1 284 ? -9.260 5.743 -13.546 1.00 88.06 284 LYS A N 1
ATOM 2288 C CA . LYS A 1 284 ? -10.302 5.192 -14.412 1.00 88.06 284 LYS A CA 1
ATOM 2289 C C . LYS A 1 284 ? -11.423 4.546 -13.606 1.00 88.06 284 LYS A C 1
ATOM 2291 O O . LYS A 1 284 ? -12.590 4.812 -13.900 1.00 88.06 284 LYS A O 1
ATOM 2296 N N . ASP A 1 285 ? -11.095 3.746 -12.599 1.00 83.44 285 ASP A N 1
ATOM 2297 C CA . ASP A 1 285 ? -12.089 3.096 -11.747 1.00 83.44 285 ASP A CA 1
ATOM 2298 C C . ASP A 1 285 ? -12.900 4.138 -10.960 1.00 83.44 285 ASP A C 1
ATOM 2300 O O . ASP A 1 285 ? -14.128 4.072 -10.948 1.00 83.44 285 ASP A O 1
ATOM 2304 N N . PHE A 1 286 ? -12.256 5.183 -10.429 1.00 79.12 286 PHE A N 1
ATOM 2305 C CA . PHE A 1 286 ? -12.943 6.253 -9.691 1.00 79.12 286 PHE A CA 1
ATOM 2306 C C . PHE A 1 286 ? -13.785 7.183 -10.566 1.00 79.12 286 PHE A C 1
ATOM 2308 O O . PHE A 1 286 ? -14.867 7.591 -10.150 1.00 79.12 286 PHE A O 1
ATOM 2315 N N . SER A 1 287 ? -13.367 7.464 -11.801 1.00 76.88 287 SER A N 1
ATOM 2316 C CA . SER A 1 287 ? -14.174 8.257 -12.743 1.00 76.88 287 SER A CA 1
ATOM 2317 C C . SER A 1 287 ? -15.502 7.583 -13.125 1.00 76.88 287 SER A C 1
ATOM 2319 O O . SER A 1 287 ? -16.459 8.259 -13.506 1.00 76.88 287 SER A O 1
ATOM 2321 N N . ARG A 1 288 ? -15.568 6.249 -13.016 1.00 70.62 288 ARG A N 1
ATOM 2322 C CA . ARG A 1 288 ? -16.756 5.433 -13.313 1.00 70.62 288 ARG A CA 1
ATOM 2323 C C . ARG A 1 288 ? -17.715 5.328 -12.133 1.00 70.62 288 ARG A C 1
ATOM 2325 O O . ARG A 1 288 ? -18.893 5.055 -12.345 1.00 70.62 288 ARG A O 1
ATOM 2332 N N . ILE A 1 289 ? -17.235 5.575 -10.917 1.00 61.94 289 ILE A N 1
ATOM 2333 C CA . ILE A 1 289 ? -18.046 5.631 -9.699 1.00 61.94 289 ILE A CA 1
ATOM 2334 C C . ILE A 1 289 ? -18.686 7.030 -9.632 1.00 61.94 289 ILE A C 1
ATOM 2336 O O . ILE A 1 289 ? -18.346 7.866 -8.798 1.00 61.94 289 ILE A O 1
ATOM 2340 N N . ARG A 1 290 ? -19.596 7.317 -10.571 1.00 46.22 290 ARG A N 1
ATOM 2341 C CA . ARG A 1 290 ? -20.579 8.398 -10.424 1.00 46.22 290 ARG A CA 1
ATOM 2342 C C . ARG A 1 290 ? -21.777 7.815 -9.676 1.00 46.22 290 ARG A C 1
ATOM 2344 O O . ARG A 1 290 ? -22.433 6.923 -10.208 1.00 46.22 290 ARG A O 1
ATOM 2351 N N . ILE A 1 291 ? -22.005 8.290 -8.452 1.00 47.53 291 ILE A N 1
ATOM 2352 C CA . ILE A 1 291 ? -23.290 8.166 -7.748 1.00 47.53 291 ILE A CA 1
ATOM 2353 C C . ILE A 1 291 ? -24.063 9.446 -8.040 1.00 47.53 291 ILE A C 1
ATOM 2355 O O . ILE A 1 291 ? -23.440 10.522 -7.881 1.00 47.53 291 ILE A O 1
#

pLDDT: mean 75.52, std 24.82, range [23.23, 98.06]

Radius of gyration: 23.72 Å; chains: 1; bounding box: 57×44×75 Å

Secondary structure (DSSP, 8-state):
---TTEEEEESHHHHHHH-TT--TTT-HHHHHH-BHHHHHHHHHHTT-GGGHHHHHHHHHHHHHHT-S---TTSSEEEEEHHHHHHHHHHHHTTTTTT---PPPPP-TTHHHH-SS--S-HHHHHHHHHHHHHHHHHHHTTSS---TTSGGG-S----EEEPPP---TT-TTTTS-HHHHHHHHH-HHHHHHHHHH-B-SSBBTTB--BHHHHHHHHHHHHHHHHHHHHHHHHHH--HHHHHHHHHHTTTTSPSSTTTGGGSPPHHHHHHHHHHHHHHHHHHHHHHHH---

Organism: NCBI:txid2029981